Protein AF-A0A0G4ELS7-F1 (afdb_monomer_lite)

Foldseek 3Di:
DDPPPPPPPPPPPDPDPPVCPLVVLLVLLVVLQVQLVVLQVQLVVLQVVLVVDDLVQFKDKPFQFKAFADKDKDKDKDQDPQPPVDDPPPPPDDPDPPPQHWIKIKMWIKTWIAGDPRPDIAIADIDIDIDTGDDDPPVCSQVVDPDDHGGRAIKMWTPPQDDDDDCVLVAPDPPTGMYRDRSVVVSVVSNVVSVVSNVSSNVSSVSSVVSVVVSVVVVVVVVVVVVVVVVVVVVD

Organism: Vitrella brassicaformis (strain CCMP3155) (NCBI:txid1169540)

Radius of gyration: 28.05 Å; chains: 1; bounding box: 62×48×86 Å

Sequence (236 aa):
MRLSINFWGFYYTSNIPEQWQGVFDCIFAAFFAILGVVLFSVGVSLTTRAAALNPAADFEALGRVCTITHIESSAKLIRVPEDHTTMPAYMKTHSLPGDRGNVRCDVNYKYSFTAGDGTAEYTSWIETKSQSGLCPPAPALLHLETFERGDVVDCWRIRDGKGKVADSYRCGNKPHCYKIFNPVQEIKDQKSDGTVFMIVGAVFFAVGLASLLCVRYWGFLLQLVTGWIRTDRRDD

pLDDT: mean 85.6, std 15.09, range [40.28, 98.25]

Structure (mmCIF, N/CA/C/O backbone):
data_AF-A0A0G4ELS7-F1
#
_entry.id   AF-A0A0G4ELS7-F1
#
loop_
_atom_site.group_PDB
_atom_site.id
_atom_site.type_symbol
_atom_site.label_atom_id
_atom_site.label_alt_id
_atom_site.label_comp_id
_atom_site.label_asym_id
_atom_site.label_entity_id
_atom_site.label_seq_id
_atom_site.pdbx_PDB_ins_code
_atom_site.Cartn_x
_atom_site.Cartn_y
_atom_site.Cartn_z
_atom_site.occupancy
_atom_site.B_iso_or_equiv
_atom_site.auth_seq_id
_atom_site.auth_comp_id
_atom_site.auth_asym_id
_atom_site.auth_atom_id
_atom_site.pdbx_PDB_model_num
ATOM 1 N N . MET A 1 1 ? -8.110 -1.570 -38.973 1.00 40.28 1 MET A N 1
ATOM 2 C CA . MET A 1 1 ? -7.140 -0.541 -38.534 1.00 40.28 1 MET A CA 1
ATOM 3 C C . MET A 1 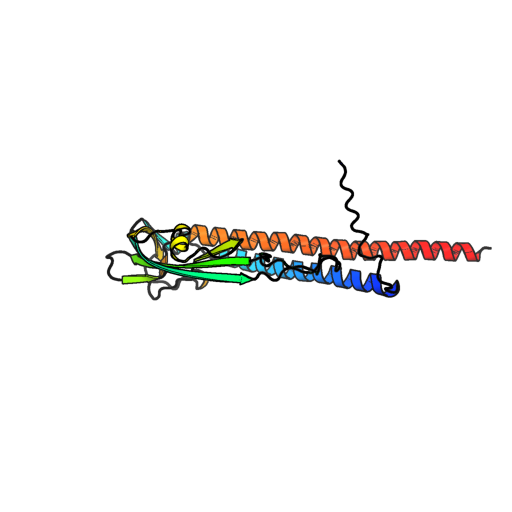1 ? -5.903 -1.245 -37.991 1.00 40.28 1 MET A C 1
ATOM 5 O O . MET A 1 1 ? -6.022 -1.942 -36.996 1.00 40.28 1 MET A O 1
ATOM 9 N N . ARG A 1 2 ? -4.752 -1.147 -38.672 1.00 41.66 2 ARG A N 1
ATOM 10 C CA . ARG A 1 2 ? -3.453 -1.635 -38.172 1.00 41.66 2 ARG A CA 1
ATOM 11 C C . ARG A 1 2 ? -2.693 -0.431 -37.618 1.00 41.66 2 ARG A C 1
ATOM 13 O O . ARG A 1 2 ? -2.284 0.425 -38.391 1.00 41.66 2 ARG A O 1
ATOM 20 N N . LEU A 1 3 ? -2.541 -0.353 -36.300 1.00 42.72 3 LEU A N 1
ATOM 21 C CA . LEU A 1 3 ? -1.622 0.586 -35.660 1.00 42.72 3 LEU A CA 1
ATOM 22 C C . LEU A 1 3 ? -0.202 0.027 -35.817 1.00 42.72 3 LEU A C 1
ATOM 24 O O . LEU A 1 3 ? 0.199 -0.858 -35.068 1.00 42.72 3 LEU A O 1
ATOM 28 N N . SER A 1 4 ? 0.548 0.496 -36.818 1.00 45.22 4 SER A N 1
ATOM 29 C CA . SER A 1 4 ? 1.997 0.280 -36.864 1.00 45.22 4 SER A CA 1
ATOM 30 C C . SER A 1 4 ? 2.656 1.294 -35.931 1.00 45.22 4 SER A C 1
ATOM 32 O O . SER A 1 4 ? 2.883 2.446 -36.304 1.00 45.22 4 SER A O 1
ATOM 34 N N . ILE A 1 5 ? 2.921 0.889 -34.693 1.00 49.69 5 ILE A N 1
ATOM 35 C CA . ILE A 1 5 ? 3.716 1.691 -33.764 1.00 49.69 5 ILE A CA 1
ATOM 36 C C . ILE A 1 5 ? 5.179 1.553 -34.201 1.00 49.69 5 ILE A C 1
ATOM 38 O O . ILE A 1 5 ? 5.840 0.561 -33.903 1.00 49.69 5 ILE A O 1
ATOM 42 N N . ASN A 1 6 ? 5.677 2.531 -34.958 1.00 45.25 6 ASN A N 1
ATOM 43 C CA . ASN A 1 6 ? 7.088 2.620 -35.332 1.00 45.25 6 ASN A CA 1
ATOM 44 C C . ASN A 1 6 ? 7.905 3.094 -34.121 1.00 45.25 6 ASN A C 1
ATOM 46 O O . ASN A 1 6 ? 8.217 4.274 -33.990 1.00 45.25 6 ASN A O 1
ATOM 50 N N . PHE A 1 7 ? 8.263 2.161 -33.235 1.00 49.34 7 PHE A N 1
ATOM 51 C CA . PHE A 1 7 ? 9.103 2.420 -32.053 1.00 49.34 7 PHE A CA 1
ATOM 52 C C . PHE A 1 7 ? 10.556 2.817 -32.399 1.00 49.34 7 PHE A C 1
ATOM 54 O O . PHE A 1 7 ? 11.310 3.242 -31.532 1.00 49.34 7 PHE A O 1
ATOM 61 N N . TRP A 1 8 ? 10.948 2.721 -33.673 1.00 49.53 8 TRP A N 1
ATOM 62 C CA . TRP A 1 8 ? 12.310 2.985 -34.149 1.00 49.53 8 TRP A CA 1
ATOM 63 C C . TRP A 1 8 ? 12.640 4.474 -34.375 1.00 49.53 8 TRP A C 1
ATOM 65 O O . TRP A 1 8 ? 13.796 4.812 -34.614 1.00 49.53 8 TRP A O 1
ATOM 75 N N . GLY A 1 9 ? 11.661 5.383 -34.285 1.00 49.12 9 GLY A N 1
ATOM 76 C CA . GLY A 1 9 ? 11.853 6.799 -34.636 1.00 49.12 9 GLY A CA 1
ATOM 77 C C . GLY A 1 9 ? 12.669 7.640 -33.645 1.00 49.12 9 GLY A C 1
ATOM 78 O O . GLY A 1 9 ? 13.138 8.709 -34.020 1.00 49.12 9 GLY A O 1
ATOM 79 N N . PHE A 1 10 ? 12.866 7.184 -32.403 1.00 50.00 10 PHE A N 1
ATOM 80 C CA . PHE A 1 10 ? 13.525 7.991 -31.361 1.00 50.00 10 PHE A CA 1
ATOM 81 C C . PHE A 1 10 ? 15.045 7.794 -31.247 1.00 50.00 10 PHE A C 1
ATOM 83 O O . PHE A 1 10 ? 15.705 8.604 -30.605 1.00 50.00 10 PHE A O 1
ATOM 90 N N . TYR A 1 11 ? 15.622 6.779 -31.898 1.00 52.72 11 TYR A N 1
ATOM 91 C CA . TYR A 1 11 ? 17.072 6.528 -31.856 1.00 52.72 11 TYR A CA 1
ATOM 92 C C . TYR A 1 11 ? 17.867 7.204 -32.985 1.00 52.72 11 TYR A C 1
ATOM 94 O O . TYR A 1 11 ? 19.092 7.145 -32.983 1.00 52.72 11 TYR A O 1
ATOM 102 N N . TYR A 1 12 ? 17.202 7.854 -33.946 1.00 49.66 12 TYR A N 1
ATOM 103 C CA . TYR A 1 12 ? 17.840 8.243 -35.211 1.00 49.66 12 TYR A CA 1
ATOM 104 C C . TYR A 1 12 ? 18.310 9.703 -35.322 1.00 49.66 12 TYR A C 1
ATOM 106 O O . TYR A 1 12 ? 18.866 10.066 -36.355 1.00 49.66 12 TYR A O 1
ATOM 114 N N . THR A 1 13 ? 18.124 10.558 -34.307 1.00 49.31 13 THR A N 1
ATOM 115 C CA . THR A 1 13 ? 18.439 12.001 -34.435 1.00 49.31 13 THR A CA 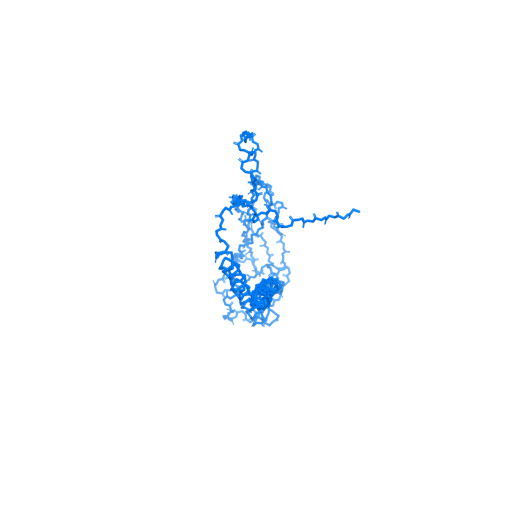1
ATOM 116 C C . THR A 1 13 ? 19.626 12.496 -33.609 1.00 49.31 13 THR A C 1
ATOM 118 O O . THR A 1 13 ? 19.887 13.698 -33.596 1.00 49.31 13 THR A O 1
ATOM 121 N N . SER A 1 14 ? 20.380 11.622 -32.941 1.00 57.56 14 SER A N 1
ATOM 122 C CA . SER A 1 14 ? 21.630 11.997 -32.268 1.00 57.56 14 SER A CA 1
ATOM 123 C C . SER A 1 14 ? 22.824 11.343 -32.968 1.00 57.56 14 SER A C 1
ATOM 125 O O . SER A 1 14 ? 22.840 10.138 -33.191 1.00 57.56 14 SER A O 1
ATOM 127 N N . ASN A 1 15 ? 23.834 12.148 -33.324 1.00 76.06 15 ASN A N 1
ATOM 128 C CA . ASN A 1 15 ? 25.125 11.730 -33.897 1.00 76.06 15 ASN A CA 1
ATOM 129 C C . ASN A 1 15 ? 25.954 10.895 -32.893 1.00 76.06 15 ASN A C 1
ATOM 131 O O . ASN A 1 15 ? 27.061 11.281 -32.515 1.00 76.06 15 ASN A O 1
ATOM 135 N N . ILE A 1 16 ? 25.418 9.783 -32.391 1.00 74.88 16 ILE A N 1
ATOM 136 C CA . ILE A 1 16 ? 26.145 8.862 -31.519 1.00 74.88 16 ILE A CA 1
ATOM 137 C C . ILE A 1 16 ? 26.988 7.950 -32.422 1.00 74.88 16 ILE A C 1
ATOM 139 O O . ILE A 1 16 ? 26.427 7.298 -33.303 1.00 74.88 16 ILE A O 1
ATOM 143 N N . PRO A 1 17 ? 28.317 7.877 -32.230 1.00 81.75 17 PRO A N 1
ATOM 144 C CA . PRO A 1 17 ? 29.164 6.981 -33.011 1.00 81.75 17 PRO A CA 1
ATOM 145 C C . PRO A 1 17 ? 28.706 5.521 -32.853 1.00 81.75 17 PRO A C 1
ATOM 147 O O . PRO A 1 17 ? 28.438 5.101 -31.726 1.00 81.75 17 PRO A O 1
ATOM 150 N N . GLU A 1 18 ? 28.671 4.738 -33.939 1.00 77.00 18 GLU A N 1
ATOM 151 C CA . GLU A 1 18 ? 28.197 3.333 -33.951 1.00 77.00 18 GLU A CA 1
ATOM 152 C C . GLU A 1 18 ? 28.820 2.467 -32.839 1.00 77.00 18 GLU A C 1
ATOM 154 O O . GLU A 1 18 ? 28.151 1.619 -32.253 1.00 77.00 18 GLU A O 1
ATOM 159 N N . GLN A 1 19 ? 30.077 2.736 -32.467 1.00 80.44 19 GLN A N 1
ATOM 160 C CA . GLN A 1 19 ? 30.781 2.033 -31.386 1.00 80.44 19 GLN A CA 1
ATOM 161 C C . GLN A 1 19 ? 30.121 2.166 -29.997 1.00 80.44 19 GLN A C 1
ATOM 163 O O . GLN A 1 19 ? 30.356 1.322 -29.135 1.00 80.44 19 GLN A O 1
ATOM 168 N N . TRP A 1 20 ? 29.302 3.195 -29.754 1.00 84.31 20 TRP A N 1
ATOM 169 C CA . TRP A 1 20 ? 28.657 3.421 -28.454 1.00 84.31 20 TRP A CA 1
ATOM 170 C C . TRP A 1 20 ? 27.263 2.795 -28.340 1.00 84.31 20 TRP A C 1
ATOM 172 O O . TRP A 1 20 ? 26.805 2.564 -27.222 1.00 84.31 20 TRP A O 1
ATOM 182 N N . GLN A 1 21 ? 26.598 2.473 -29.456 1.00 81.69 21 GLN A N 1
ATOM 183 C CA . GLN A 1 21 ? 25.223 1.949 -29.437 1.00 81.69 21 GLN A CA 1
ATOM 184 C C . GLN A 1 21 ? 25.126 0.618 -28.676 1.00 81.69 21 GLN A C 1
ATOM 186 O O . GLN A 1 21 ? 24.342 0.501 -27.738 1.00 81.69 21 GLN A O 1
ATOM 191 N N . GLY A 1 22 ? 26.012 -0.341 -28.970 1.00 83.62 22 GLY A N 1
ATOM 192 C CA . GLY A 1 22 ? 26.017 -1.632 -28.272 1.00 83.62 22 GLY A CA 1
ATOM 193 C C . GLY A 1 22 ? 26.322 -1.525 -26.772 1.00 83.62 22 GLY A C 1
ATOM 194 O O . GLY A 1 22 ? 25.841 -2.340 -25.986 1.00 83.62 22 GLY A O 1
ATOM 195 N N . VAL A 1 23 ? 27.077 -0.503 -26.351 1.00 88.00 23 VAL A N 1
ATOM 196 C CA . VAL A 1 23 ? 27.357 -0.250 -24.929 1.00 88.00 23 VAL A CA 1
ATOM 197 C C . VAL A 1 23 ? 26.096 0.250 -24.225 1.00 88.00 23 VAL A C 1
ATOM 199 O O . VAL A 1 23 ? 25.760 -0.258 -23.155 1.00 88.00 23 VAL A O 1
ATOM 202 N N . PHE A 1 24 ? 25.365 1.191 -24.832 1.00 88.25 24 PHE A N 1
ATOM 203 C CA . PHE A 1 24 ? 24.106 1.688 -24.276 1.00 88.25 24 PHE A CA 1
ATOM 204 C C . PHE A 1 24 ? 23.042 0.592 -24.172 1.00 88.25 24 PHE A C 1
ATOM 206 O O . PHE A 1 24 ? 22.408 0.483 -23.123 1.00 88.25 24 PHE A O 1
ATOM 213 N N . ASP A 1 25 ? 22.904 -0.263 -25.188 1.00 87.25 25 ASP A N 1
ATOM 214 C CA . ASP A 1 25 ? 21.943 -1.373 -25.158 1.00 87.25 25 ASP A CA 1
ATOM 215 C C . ASP A 1 25 ? 22.272 -2.386 -24.054 1.00 87.25 25 ASP A C 1
ATOM 217 O O . ASP A 1 25 ? 21.380 -2.828 -23.326 1.00 87.25 25 ASP A O 1
ATOM 221 N N . CYS A 1 26 ? 23.556 -2.711 -23.864 1.00 90.88 26 CYS A N 1
ATOM 222 C CA . CYS A 1 26 ? 23.994 -3.575 -22.765 1.00 90.88 26 CYS A CA 1
ATOM 223 C C . CYS A 1 26 ? 23.688 -2.958 -21.395 1.00 90.88 26 CYS A C 1
ATOM 225 O O . CYS A 1 26 ? 23.192 -3.655 -20.509 1.00 90.88 26 CYS A O 1
ATOM 227 N N . ILE A 1 27 ? 23.965 -1.660 -21.216 1.00 93.50 27 ILE A N 1
ATOM 228 C CA . ILE A 1 27 ? 23.696 -0.945 -19.959 1.00 93.50 27 ILE A CA 1
ATOM 229 C C . ILE A 1 27 ? 22.193 -0.913 -19.677 1.00 93.50 27 ILE A C 1
ATOM 231 O O . ILE A 1 27 ? 21.771 -1.213 -18.560 1.00 93.50 27 ILE A O 1
ATOM 235 N N . PHE A 1 28 ? 21.382 -0.589 -20.683 1.00 90.88 28 PHE A N 1
ATOM 236 C CA . PHE A 1 28 ? 19.930 -0.554 -20.563 1.00 90.88 28 PHE A CA 1
ATOM 237 C C . PHE A 1 28 ? 19.373 -1.937 -20.211 1.00 90.88 28 PHE A C 1
ATOM 239 O O . PHE A 1 28 ? 18.631 -2.081 -19.241 1.00 90.88 28 PHE A O 1
ATOM 246 N N . ALA A 1 29 ? 19.786 -2.985 -20.923 1.00 93.75 29 ALA A N 1
ATOM 247 C CA . ALA A 1 29 ? 19.329 -4.342 -20.650 1.00 93.75 29 ALA A CA 1
ATOM 248 C C . ALA A 1 29 ? 19.759 -4.838 -19.254 1.00 93.75 29 ALA A C 1
ATOM 250 O O . ALA A 1 29 ? 18.956 -5.444 -18.538 1.00 93.75 29 ALA A O 1
ATOM 251 N N . ALA A 1 30 ? 20.984 -4.514 -18.823 1.00 95.25 30 ALA A N 1
ATOM 252 C CA . ALA A 1 30 ? 21.458 -4.792 -17.469 1.00 95.25 30 ALA A CA 1
ATOM 253 C C . ALA A 1 30 ? 20.637 -4.043 -16.406 1.00 95.25 30 ALA A C 1
ATOM 255 O O . ALA A 1 30 ? 20.273 -4.636 -15.391 1.00 95.25 30 ALA A O 1
ATOM 256 N N . PHE A 1 31 ? 20.289 -2.776 -16.646 1.00 96.12 31 PHE A N 1
ATOM 257 C CA . PHE A 1 31 ? 19.435 -1.997 -15.749 1.00 96.12 31 PHE A CA 1
ATOM 258 C C . PHE A 1 31 ? 18.056 -2.647 -15.565 1.00 96.12 31 PHE A C 1
ATOM 260 O O . PHE A 1 31 ? 17.627 -2.838 -14.427 1.00 96.12 31 PHE A O 1
ATOM 267 N N . PHE A 1 32 ? 17.392 -3.057 -16.652 1.00 96.12 32 PHE A N 1
ATOM 268 C CA . PHE A 1 32 ? 16.095 -3.745 -16.575 1.00 96.12 32 PHE A CA 1
ATOM 269 C C . PHE A 1 32 ? 16.189 -5.086 -15.844 1.00 96.12 32 PHE A C 1
ATOM 271 O O . PHE A 1 32 ? 15.322 -5.397 -15.025 1.00 96.12 32 PHE A O 1
ATOM 278 N N . ALA A 1 33 ? 17.258 -5.853 -16.078 1.00 97.00 33 ALA A N 1
ATOM 279 C CA . ALA A 1 33 ? 17.491 -7.103 -15.366 1.00 97.00 33 ALA A CA 1
ATOM 280 C C . ALA A 1 33 ? 17.682 -6.872 -13.855 1.00 97.00 33 ALA A C 1
ATOM 282 O O . ALA A 1 33 ? 17.038 -7.544 -13.049 1.00 97.00 33 ALA A O 1
ATOM 283 N N . ILE A 1 34 ? 18.507 -5.894 -13.463 1.00 97.44 34 ILE A N 1
ATOM 284 C CA . ILE A 1 34 ? 18.754 -5.553 -12.052 1.00 97.44 34 ILE A CA 1
ATOM 285 C C . ILE A 1 34 ? 17.470 -5.053 -11.384 1.00 97.44 34 ILE A C 1
ATOM 287 O O . ILE A 1 34 ? 17.105 -5.546 -10.316 1.00 97.44 34 ILE A O 1
ATOM 291 N N . LEU A 1 35 ? 16.759 -4.114 -12.014 1.00 97.25 35 LEU A N 1
ATOM 292 C CA . LEU A 1 35 ? 15.495 -3.593 -11.497 1.00 97.25 35 LEU A CA 1
ATOM 293 C C . LEU A 1 35 ? 14.460 -4.716 -11.335 1.00 97.25 35 LEU A C 1
ATOM 295 O O . LEU A 1 35 ? 13.793 -4.790 -10.303 1.00 97.25 35 LEU A O 1
ATOM 299 N N . GLY A 1 36 ? 14.381 -5.627 -12.309 1.00 97.62 36 GLY A N 1
ATOM 300 C CA . GLY A 1 36 ? 13.532 -6.813 -12.245 1.00 97.62 36 GLY A CA 1
ATOM 301 C C . GLY A 1 36 ? 13.840 -7.699 -11.038 1.00 97.62 36 GLY A C 1
ATOM 302 O O . GLY A 1 36 ? 12.926 -8.050 -10.290 1.00 97.62 36 GLY A O 1
ATOM 303 N N . VAL A 1 37 ? 15.120 -7.991 -10.783 1.00 98.25 37 VAL A N 1
ATOM 304 C CA . VAL A 1 37 ? 15.555 -8.767 -9.604 1.00 98.25 37 VAL A CA 1
ATOM 305 C C . VAL A 1 37 ? 15.193 -8.054 -8.300 1.00 98.25 37 VAL A C 1
ATOM 307 O O . VAL A 1 37 ? 14.673 -8.693 -7.382 1.00 98.25 37 VAL A O 1
ATOM 310 N N . VAL A 1 38 ? 15.416 -6.738 -8.209 1.00 98.25 38 VAL A N 1
ATOM 311 C CA . VAL A 1 38 ? 15.089 -5.956 -7.006 1.00 98.25 38 VAL A CA 1
ATOM 312 C C . VAL A 1 38 ? 13.587 -6.007 -6.729 1.00 98.25 38 VAL A C 1
ATOM 314 O O . VAL A 1 38 ? 13.190 -6.406 -5.633 1.00 98.25 38 VAL A O 1
ATOM 317 N N . LEU A 1 39 ? 12.746 -5.687 -7.716 1.00 97.81 39 LEU A N 1
ATOM 318 C CA . LEU A 1 39 ? 11.286 -5.721 -7.569 1.00 97.81 39 LEU A CA 1
ATOM 319 C C . LEU A 1 39 ? 10.780 -7.123 -7.214 1.00 97.81 39 LEU A C 1
ATOM 321 O O . LEU A 1 39 ? 9.962 -7.270 -6.304 1.00 97.81 39 LEU A O 1
ATOM 325 N N . PHE A 1 40 ? 11.318 -8.156 -7.867 1.00 97.88 40 PHE A N 1
ATOM 326 C CA . PHE A 1 40 ? 10.969 -9.540 -7.567 1.00 97.88 40 PHE A CA 1
ATOM 327 C C . PHE A 1 40 ? 11.324 -9.908 -6.121 1.00 97.88 40 PHE A C 1
ATOM 329 O O . PHE A 1 40 ? 10.499 -10.474 -5.405 1.00 97.88 40 PHE A O 1
ATOM 336 N N . SER A 1 41 ? 12.518 -9.530 -5.652 1.00 98.06 41 SER A N 1
ATOM 337 C CA . SER A 1 41 ? 12.964 -9.801 -4.279 1.00 98.06 41 SER A CA 1
ATOM 338 C C . SER A 1 41 ? 12.111 -9.088 -3.223 1.00 98.06 41 SER A C 1
ATOM 340 O O . SER A 1 41 ? 11.774 -9.683 -2.197 1.00 98.06 41 SER A O 1
ATOM 342 N N . VAL A 1 42 ? 11.688 -7.847 -3.493 1.00 97.12 42 VAL A N 1
ATOM 343 C CA . VAL A 1 42 ? 10.753 -7.103 -2.638 1.00 97.12 42 VAL A CA 1
ATOM 344 C C . VAL A 1 42 ? 9.400 -7.811 -2.596 1.00 97.12 42 VAL A C 1
ATOM 346 O O . VAL A 1 42 ? 8.866 -8.028 -1.509 1.00 97.12 42 VAL A O 1
ATOM 349 N N . GLY A 1 43 ? 8.878 -8.241 -3.746 1.00 97.00 43 GLY A N 1
ATOM 350 C CA . GLY A 1 43 ? 7.627 -8.994 -3.818 1.00 97.00 43 GLY A CA 1
ATOM 351 C C . GLY A 1 43 ? 7.678 -10.323 -3.049 1.00 97.00 43 GLY A C 1
ATOM 352 O O . GLY A 1 43 ? 6.762 -10.633 -2.282 1.00 97.00 43 GLY A O 1
ATOM 353 N N . VAL A 1 44 ? 8.783 -11.070 -3.149 1.00 97.62 44 VAL A N 1
ATOM 354 C CA . VAL A 1 44 ? 9.019 -12.286 -2.345 1.00 97.62 44 VAL A CA 1
ATOM 355 C C . VAL A 1 44 ? 9.082 -11.961 -0.849 1.00 97.62 44 VAL A C 1
ATOM 357 O O . VAL A 1 44 ? 8.474 -12.656 -0.037 1.00 97.62 44 VAL A O 1
ATOM 360 N N . SER A 1 45 ? 9.772 -10.891 -0.453 1.00 96.19 45 SER A N 1
ATOM 361 C CA . SER A 1 45 ? 9.841 -10.455 0.950 1.00 96.19 45 SER A CA 1
ATOM 362 C C . SER A 1 45 ? 8.461 -10.084 1.514 1.00 96.19 45 SER A C 1
ATOM 364 O O . SER A 1 45 ? 8.117 -10.481 2.625 1.00 96.19 45 SER A O 1
ATOM 366 N N . LEU A 1 46 ? 7.627 -9.379 0.744 1.00 93.94 46 LEU A N 1
ATOM 367 C CA . LEU A 1 46 ? 6.263 -9.030 1.156 1.00 93.94 46 LEU A CA 1
ATOM 368 C C . LEU A 1 46 ? 5.362 -10.264 1.275 1.00 93.94 46 LEU A C 1
ATOM 370 O O . LEU A 1 46 ? 4.679 -10.430 2.284 1.00 93.94 46 LEU A O 1
ATOM 374 N N . THR A 1 47 ? 5.395 -11.161 0.288 1.00 95.75 47 THR A N 1
ATOM 375 C CA . THR A 1 47 ? 4.572 -12.382 0.300 1.00 95.75 47 THR A CA 1
ATOM 376 C C . THR A 1 47 ? 4.988 -13.359 1.396 1.00 95.75 47 THR A C 1
ATOM 378 O O . THR A 1 47 ? 4.117 -13.925 2.054 1.00 95.75 47 THR A O 1
ATOM 381 N N . THR A 1 48 ? 6.289 -13.532 1.648 1.00 96.00 48 THR A N 1
ATOM 382 C CA . THR A 1 48 ? 6.790 -14.376 2.749 1.00 96.00 48 THR A CA 1
ATOM 383 C C . THR A 1 48 ? 6.429 -13.807 4.115 1.00 96.00 48 THR A C 1
ATOM 385 O O . THR A 1 48 ? 5.967 -14.557 4.975 1.00 96.00 48 THR A O 1
ATOM 388 N N . ARG A 1 49 ? 6.554 -12.486 4.310 1.00 94.06 49 ARG A N 1
ATOM 389 C CA . ARG A 1 49 ? 6.096 -11.820 5.539 1.00 94.06 49 ARG A CA 1
ATOM 390 C C . ARG A 1 49 ? 4.599 -12.004 5.745 1.00 94.06 49 ARG A C 1
ATOM 392 O O . ARG A 1 49 ? 4.203 -12.366 6.841 1.00 94.06 49 ARG A O 1
ATOM 399 N N . ALA A 1 50 ? 3.790 -11.816 4.704 1.00 94.12 50 ALA A N 1
ATOM 400 C CA . ALA A 1 50 ? 2.345 -12.020 4.778 1.00 94.12 50 ALA A CA 1
ATOM 401 C C . ALA A 1 50 ? 1.980 -13.488 5.072 1.00 94.12 50 ALA A C 1
ATOM 403 O O . ALA A 1 50 ? 1.070 -13.749 5.852 1.00 94.12 50 ALA A O 1
ATOM 404 N N . ALA A 1 51 ? 2.704 -14.451 4.491 1.00 94.50 51 ALA A N 1
ATOM 405 C CA . ALA A 1 51 ? 2.477 -15.882 4.704 1.00 94.50 51 ALA A CA 1
ATOM 406 C C . ALA A 1 51 ? 2.880 -16.371 6.104 1.00 94.50 51 ALA A C 1
ATOM 408 O O . ALA A 1 51 ? 2.340 -17.368 6.577 1.00 94.50 51 ALA A O 1
ATOM 409 N N . ALA A 1 52 ? 3.817 -15.684 6.763 1.00 94.75 52 ALA A N 1
ATOM 410 C CA . ALA A 1 52 ? 4.214 -15.985 8.137 1.00 94.75 52 ALA A CA 1
ATOM 411 C C . ALA A 1 52 ? 3.168 -15.544 9.179 1.00 94.75 52 ALA A C 1
ATOM 413 O O . ALA A 1 52 ? 3.286 -15.904 10.348 1.00 94.75 52 ALA A O 1
ATOM 414 N N . LEU A 1 53 ? 2.164 -14.760 8.776 1.00 94.31 53 LEU A N 1
ATOM 415 C CA . LEU A 1 53 ? 1.122 -14.246 9.656 1.00 94.31 53 LEU A CA 1
ATOM 416 C C . LEU A 1 53 ? -0.121 -15.136 9.602 1.00 94.31 53 LEU A C 1
ATOM 418 O O . LEU A 1 53 ? -0.549 -15.555 8.525 1.00 94.31 53 LEU A O 1
ATOM 422 N N . ASN A 1 54 ? -0.725 -15.402 10.762 1.00 95.56 54 ASN A N 1
ATOM 423 C CA . ASN A 1 54 ? -1.951 -16.186 10.860 1.00 95.56 54 ASN A CA 1
ATOM 424 C C . ASN A 1 54 ? -3.054 -15.379 11.562 1.00 95.56 54 ASN A C 1
ATOM 426 O O . ASN A 1 54 ? -3.293 -15.563 12.756 1.00 95.56 54 ASN A O 1
ATOM 430 N N . PRO A 1 55 ? -3.788 -14.518 10.834 1.00 94.81 55 PRO A N 1
ATOM 431 C CA . PRO A 1 55 ? -4.766 -13.619 11.441 1.00 94.81 55 PRO A CA 1
ATOM 432 C C . PRO A 1 55 ? -5.900 -14.386 12.122 1.00 94.81 55 PRO A C 1
ATOM 434 O O . PRO A 1 55 ? -6.460 -13.913 13.104 1.00 94.81 55 PRO A O 1
ATOM 437 N N . ALA A 1 56 ? -6.222 -15.583 11.625 1.00 94.81 56 ALA A N 1
ATOM 438 C CA . ALA A 1 56 ? -7.264 -16.433 12.182 1.00 94.81 56 ALA A CA 1
ATOM 439 C C . ALA A 1 56 ? -6.850 -17.118 13.494 1.00 94.81 56 ALA A C 1
ATOM 441 O O . ALA A 1 56 ? -7.728 -17.526 14.252 1.00 94.81 56 ALA A O 1
ATOM 442 N N . ALA A 1 57 ? -5.551 -17.276 13.762 1.00 94.38 57 ALA A N 1
ATOM 443 C CA . ALA A 1 57 ? -5.044 -17.775 15.041 1.00 94.38 57 ALA A CA 1
ATOM 444 C C . ALA A 1 57 ? -4.713 -16.629 16.006 1.00 94.38 57 ALA A C 1
ATOM 446 O O . ALA A 1 57 ? -5.014 -16.729 17.193 1.00 94.38 57 ALA A O 1
ATOM 447 N N . ASP A 1 58 ? -4.141 -15.544 15.482 1.00 94.38 58 ASP A N 1
ATOM 448 C CA . ASP A 1 58 ? -3.619 -14.427 16.271 1.00 94.38 58 ASP A CA 1
ATOM 449 C C . ASP A 1 58 ? -4.726 -13.484 16.753 1.00 94.38 58 ASP A C 1
ATOM 451 O O . ASP A 1 58 ? -4.587 -12.848 17.799 1.00 94.38 58 ASP A O 1
ATOM 455 N N . PHE A 1 59 ? -5.831 -13.393 16.008 1.00 95.81 59 PHE A N 1
ATOM 456 C CA . PHE A 1 59 ? -6.955 -12.525 16.334 1.00 95.81 59 PHE A CA 1
ATOM 457 C C . PHE A 1 59 ? -8.241 -13.319 16.553 1.00 95.81 59 PHE A C 1
ATOM 459 O O . PHE A 1 59 ? -8.476 -14.398 15.998 1.00 95.81 59 PHE A O 1
ATOM 466 N N . GLU A 1 60 ? -9.108 -12.749 17.377 1.00 96.19 60 GLU A N 1
ATOM 467 C CA . GLU A 1 60 ? -10.498 -13.159 17.506 1.00 96.19 60 GLU A CA 1
ATOM 468 C C . GLU A 1 60 ? -11.417 -11.985 17.181 1.00 96.19 60 GLU A C 1
ATOM 470 O O . GLU A 1 60 ? -11.139 -10.833 17.531 1.00 96.19 60 GLU A O 1
ATOM 475 N N . ALA A 1 61 ? -12.498 -12.284 16.463 1.00 96.69 61 ALA A N 1
ATOM 476 C CA . ALA A 1 61 ? -13.532 -11.311 16.163 1.00 96.69 61 ALA A CA 1
ATOM 477 C C . ALA A 1 61 ? -14.431 -11.143 17.391 1.00 96.69 61 ALA A C 1
ATOM 479 O O . ALA A 1 61 ? -14.953 -12.118 17.926 1.00 96.69 61 ALA A O 1
ATOM 480 N N . LEU A 1 62 ? -14.628 -9.899 17.810 1.00 96.12 62 LEU A N 1
ATOM 481 C CA . LEU A 1 62 ? -15.562 -9.522 18.870 1.00 96.12 62 LEU A CA 1
ATOM 482 C C . LEU A 1 62 ? -16.955 -9.188 18.323 1.00 96.12 62 LEU A C 1
ATOM 484 O O . LEU A 1 62 ? -17.891 -9.005 19.096 1.00 96.12 62 LEU A O 1
ATOM 488 N N . GLY A 1 63 ? -17.087 -9.103 16.996 1.00 96.38 63 GLY A N 1
ATOM 489 C CA . GLY A 1 63 ? -18.281 -8.608 16.320 1.00 96.38 63 GLY A CA 1
ATOM 490 C C . GLY A 1 63 ? -18.407 -7.090 16.429 1.00 96.38 63 GLY A C 1
ATOM 491 O O . GLY A 1 63 ? -17.418 -6.385 16.651 1.00 96.38 63 GLY A O 1
ATOM 492 N N . ARG A 1 64 ? -19.637 -6.595 16.281 1.00 96.31 64 ARG A N 1
ATOM 493 C CA . ARG A 1 64 ? -19.986 -5.169 16.295 1.00 96.31 64 ARG A CA 1
ATOM 494 C C . ARG A 1 64 ? -20.013 -4.591 17.708 1.00 96.31 64 ARG A C 1
ATOM 496 O O . ARG A 1 64 ? -21.082 -4.364 18.267 1.00 96.31 64 ARG A O 1
ATOM 503 N N . VAL A 1 65 ? -18.833 -4.393 18.289 1.00 96.69 65 VAL A N 1
ATOM 504 C CA . VAL A 1 65 ? -18.665 -3.867 19.659 1.00 96.69 65 VAL A CA 1
ATOM 505 C C . VAL A 1 65 ? -17.785 -2.622 19.737 1.00 96.69 65 VAL A C 1
ATOM 507 O O . VAL A 1 65 ? -17.610 -2.084 20.828 1.00 96.69 65 VAL A O 1
ATOM 510 N N . CYS A 1 66 ? -17.189 -2.192 18.621 1.00 97.12 66 CYS A N 1
ATOM 511 C CA . CYS A 1 66 ? -16.330 -1.015 18.605 1.00 97.12 66 CYS A CA 1
ATOM 512 C C . CYS A 1 66 ? -17.087 0.186 18.054 1.00 97.12 66 CYS A C 1
ATOM 514 O O . CYS A 1 66 ? -17.605 0.124 16.944 1.00 97.12 66 CYS A O 1
ATOM 516 N N . THR A 1 67 ? -17.149 1.264 18.833 1.00 97.75 67 THR A N 1
ATOM 517 C CA . THR A 1 67 ? -17.888 2.479 18.468 1.00 97.75 67 THR A CA 1
ATOM 518 C C . THR A 1 67 ? -16.914 3.580 18.092 1.00 97.75 67 THR A C 1
ATOM 520 O O . THR A 1 67 ? -16.050 3.934 18.901 1.00 97.75 67 THR A O 1
ATOM 523 N N . ILE A 1 68 ? -17.057 4.140 16.892 1.00 97.88 68 ILE A N 1
ATOM 524 C CA . ILE A 1 68 ? -16.211 5.240 16.416 1.00 97.88 68 ILE A CA 1
ATOM 525 C C . ILE A 1 68 ? -16.542 6.518 17.195 1.00 97.88 68 ILE A C 1
ATOM 527 O O . ILE A 1 68 ? -17.644 7.057 17.093 1.00 97.88 68 ILE A O 1
ATOM 531 N N . THR A 1 69 ? -15.587 7.025 17.973 1.00 97.31 69 THR A N 1
ATOM 532 C CA . THR A 1 69 ? -15.759 8.226 18.810 1.00 97.31 69 THR A CA 1
ATOM 533 C C . THR A 1 69 ? -15.311 9.485 18.089 1.00 97.31 69 THR A C 1
ATOM 535 O O . THR A 1 69 ? -15.976 10.524 18.146 1.00 97.31 69 THR A O 1
ATOM 538 N N . HIS A 1 70 ? -14.186 9.399 17.387 1.00 96.81 70 HIS A N 1
ATOM 539 C CA . HIS A 1 70 ? -13.563 10.534 16.731 1.00 96.81 70 HIS A CA 1
ATOM 540 C C . HIS A 1 70 ? -12.899 10.100 15.427 1.00 96.81 70 HIS A C 1
ATOM 542 O O . HIS A 1 70 ? -12.415 8.980 15.298 1.00 96.81 70 HIS A O 1
ATOM 548 N N . ILE A 1 71 ? -12.867 11.007 14.455 1.00 95.62 71 ILE A N 1
ATOM 549 C CA . ILE A 1 71 ? -12.225 10.788 13.164 1.00 95.62 71 ILE A CA 1
ATOM 550 C C . ILE A 1 71 ? -11.324 11.988 12.919 1.00 95.62 71 ILE A C 1
ATOM 552 O O . ILE A 1 71 ? -11.780 13.129 12.874 1.00 95.62 71 ILE A O 1
ATOM 556 N N . GLU A 1 72 ? -10.027 11.729 12.835 1.00 95.06 72 GLU A N 1
ATOM 557 C CA . GLU A 1 72 ? -9.027 12.718 12.467 1.00 95.06 72 GLU A CA 1
ATOM 558 C C . GLU A 1 72 ? -8.682 12.507 10.991 1.00 95.06 72 GLU A C 1
ATOM 560 O O . GLU A 1 72 ? -8.102 11.488 10.611 1.00 95.06 72 GLU A O 1
ATOM 565 N N . SER A 1 73 ? -9.063 13.469 10.152 1.00 94.81 73 SER A N 1
ATOM 566 C CA . SER A 1 73 ? -8.749 13.467 8.725 1.00 94.81 73 SER A CA 1
ATOM 567 C C . SER A 1 73 ? -7.697 14.529 8.414 1.00 94.81 73 SER A C 1
ATOM 569 O O . SER A 1 73 ? -7.860 15.690 8.796 1.00 94.81 73 SER A O 1
ATOM 571 N N . SER A 1 74 ? -6.657 14.177 7.661 1.00 93.62 74 SER A N 1
ATOM 572 C CA . SER A 1 74 ? -5.718 15.152 7.095 1.00 93.62 74 SER A CA 1
ATOM 573 C C . SER A 1 74 ? -5.539 14.905 5.604 1.00 93.62 74 SER A C 1
ATOM 575 O O . SER A 1 74 ? -5.288 13.785 5.173 1.00 93.62 74 SER A O 1
ATOM 577 N N . ALA A 1 75 ? -5.677 15.955 4.798 1.00 94.19 75 ALA A N 1
ATOM 578 C CA . ALA A 1 75 ? -5.465 15.880 3.361 1.00 94.19 75 ALA A CA 1
ATOM 579 C C . ALA A 1 75 ? -4.117 16.500 3.000 1.00 94.19 75 ALA A C 1
ATOM 581 O O . ALA A 1 75 ? -3.778 17.600 3.444 1.00 94.19 75 ALA A O 1
ATOM 582 N N . LYS A 1 76 ? -3.351 15.803 2.165 1.00 94.62 76 LYS A N 1
ATOM 583 C CA . LYS A 1 76 ? -2.083 16.277 1.626 1.00 94.62 76 LYS A CA 1
ATOM 584 C C . LYS A 1 76 ? -2.159 16.276 0.109 1.00 94.62 76 LYS A C 1
ATOM 586 O O . LYS A 1 76 ? -2.260 15.228 -0.525 1.00 94.62 76 LYS A O 1
ATOM 591 N N . LEU A 1 77 ? -2.064 17.468 -0.476 1.00 91.81 77 LEU A N 1
ATOM 592 C CA . LEU A 1 77 ? -1.897 17.603 -1.915 1.00 91.81 77 LEU A CA 1
ATOM 593 C C . LEU A 1 77 ? -0.464 17.212 -2.282 1.00 91.81 77 LEU A C 1
ATOM 595 O O . LEU A 1 77 ? 0.501 17.849 -1.854 1.00 91.81 77 LEU A O 1
ATOM 599 N N . ILE A 1 78 ? -0.332 16.170 -3.085 1.00 92.69 78 ILE A N 1
ATOM 600 C CA . ILE A 1 78 ? 0.930 15.722 -3.650 1.00 92.69 78 ILE A CA 1
ATOM 601 C C . ILE A 1 78 ? 0.960 16.189 -5.099 1.00 92.69 78 ILE A C 1
ATOM 603 O O . ILE A 1 78 ? 0.143 15.780 -5.925 1.00 92.69 78 ILE A O 1
ATOM 607 N N . ARG A 1 79 ? 1.916 17.064 -5.416 1.00 88.25 79 ARG A N 1
ATOM 608 C CA . ARG A 1 79 ? 2.270 17.329 -6.810 1.00 88.25 79 ARG A CA 1
ATOM 609 C C . ARG A 1 79 ? 3.013 16.101 -7.305 1.00 88.25 79 ARG A C 1
ATOM 611 O O . ARG A 1 79 ? 4.117 15.835 -6.830 1.00 88.25 79 ARG A O 1
ATOM 618 N N . VAL A 1 80 ? 2.383 15.333 -8.187 1.00 84.38 80 VAL A N 1
ATOM 619 C CA . VAL A 1 80 ? 3.075 14.240 -8.862 1.00 84.38 80 VAL A CA 1
ATOM 620 C C . VAL A 1 80 ? 4.045 14.925 -9.819 1.00 84.38 80 VAL A C 1
ATOM 622 O O . VAL A 1 80 ? 3.590 15.755 -10.609 1.00 84.38 80 VAL A O 1
ATOM 625 N N . PRO A 1 81 ? 5.364 14.682 -9.712 1.00 78.81 81 PRO A N 1
ATOM 626 C CA . PRO A 1 81 ? 6.304 15.193 -10.694 1.00 78.81 81 PRO A CA 1
ATOM 627 C C . PRO A 1 81 ? 5.790 14.775 -12.063 1.00 78.81 81 PRO A C 1
ATOM 629 O O . PRO A 1 81 ? 5.590 13.586 -12.313 1.00 78.81 81 PRO A O 1
ATOM 632 N N . GLU A 1 82 ? 5.476 15.758 -12.897 1.00 70.62 82 GLU A N 1
ATOM 633 C CA . GLU A 1 82 ? 5.051 15.473 -14.251 1.00 70.62 82 GLU A CA 1
ATOM 634 C C . GLU A 1 82 ? 6.249 14.825 -14.932 1.00 70.62 82 GLU A C 1
ATOM 636 O O . GLU A 1 82 ? 7.341 15.398 -14.966 1.00 70.62 82 GLU A O 1
ATOM 641 N N . ASP A 1 83 ? 6.079 13.576 -15.354 1.00 64.44 83 ASP A N 1
ATOM 642 C CA . ASP A 1 83 ? 7.142 12.830 -16.002 1.00 64.44 83 ASP A CA 1
ATOM 643 C C . ASP A 1 83 ? 7.401 13.474 -17.370 1.00 64.44 83 ASP A C 1
ATOM 645 O O . ASP A 1 83 ? 6.767 13.164 -18.379 1.00 64.44 83 ASP A O 1
ATOM 649 N N . HIS A 1 84 ? 8.293 14.466 -17.391 1.00 61.22 84 HIS A N 1
ATOM 650 C CA . HIS A 1 84 ? 8.641 15.249 -18.575 1.00 61.22 84 HIS A CA 1
ATOM 651 C C . HIS A 1 84 ? 9.415 14.434 -19.627 1.00 61.22 84 HIS A C 1
ATOM 653 O O . HIS A 1 84 ? 9.901 15.005 -20.603 1.00 61.22 84 HIS A O 1
ATOM 659 N N . THR A 1 85 ? 9.537 13.113 -19.477 1.00 60.22 85 THR A N 1
ATOM 660 C CA . THR A 1 85 ? 10.359 12.279 -20.360 1.00 60.22 85 THR A CA 1
ATOM 661 C C . THR A 1 85 ? 9.751 11.998 -21.740 1.00 60.22 85 THR A C 1
ATOM 663 O O . THR A 1 85 ? 10.441 11.425 -22.578 1.00 60.22 85 THR A O 1
ATOM 666 N N . THR A 1 86 ? 8.532 12.465 -22.058 1.00 56.28 86 THR A N 1
ATOM 667 C CA . THR A 1 86 ? 7.903 12.183 -23.374 1.00 56.28 86 THR A CA 1
ATOM 668 C C . THR A 1 86 ? 7.194 13.337 -24.091 1.00 56.28 86 THR A C 1
ATOM 670 O O . THR A 1 86 ? 6.540 13.092 -25.105 1.00 56.28 86 THR A O 1
ATOM 673 N N . MET A 1 87 ? 7.325 14.597 -23.659 1.00 49.56 87 MET A N 1
ATOM 674 C CA . MET A 1 87 ? 6.715 15.716 -24.402 1.00 49.56 87 MET A CA 1
ATOM 675 C C . MET A 1 87 ? 7.741 16.482 -25.255 1.00 49.56 87 MET A C 1
ATOM 677 O O . MET A 1 87 ? 8.727 16.984 -24.714 1.00 49.56 87 MET A O 1
ATOM 681 N N . PRO A 1 88 ? 7.543 16.589 -26.588 1.00 55.03 88 PRO A N 1
ATOM 682 C CA . PRO A 1 88 ? 8.450 17.323 -27.463 1.00 55.03 88 PRO A CA 1
ATOM 683 C C . PRO A 1 88 ? 8.501 18.805 -27.071 1.00 55.03 88 PRO A C 1
ATOM 685 O O . PRO A 1 88 ? 7.477 19.438 -26.817 1.00 55.03 88 PRO A O 1
ATOM 688 N N . ALA A 1 89 ? 9.712 19.366 -27.065 1.00 55.12 89 ALA A N 1
ATOM 689 C CA . ALA A 1 89 ? 10.072 20.689 -26.543 1.00 55.12 89 ALA A CA 1
ATOM 690 C C . ALA A 1 89 ? 9.402 21.908 -27.222 1.00 55.12 89 ALA A C 1
ATOM 692 O O . ALA A 1 89 ? 9.776 23.044 -26.938 1.00 55.12 89 ALA A O 1
ATOM 693 N N . TYR A 1 90 ? 8.426 21.711 -28.110 1.00 53.09 90 TYR A N 1
ATOM 694 C CA . TYR A 1 90 ? 7.846 22.777 -28.931 1.00 53.09 90 TYR A CA 1
ATOM 695 C C . TYR A 1 90 ? 6.489 23.315 -28.436 1.00 53.09 90 TYR A C 1
ATOM 697 O O . TYR A 1 90 ? 5.902 24.181 -29.071 1.00 53.09 90 TYR A O 1
ATOM 705 N N . MET A 1 91 ? 5.990 22.876 -27.278 1.00 49.19 91 MET A N 1
ATOM 706 C CA . MET A 1 91 ? 4.754 23.422 -26.695 1.00 49.19 91 MET A CA 1
ATOM 707 C C . MET A 1 91 ? 4.991 23.908 -25.262 1.00 49.19 91 MET A C 1
ATOM 709 O O . MET A 1 91 ? 4.429 23.404 -24.299 1.00 49.19 91 MET A O 1
ATOM 713 N N . LYS A 1 92 ? 5.883 24.893 -25.111 1.00 49.03 92 LYS A N 1
ATOM 714 C CA . LYS A 1 92 ? 6.140 25.565 -23.828 1.00 49.03 92 LYS A CA 1
ATOM 715 C C . LYS A 1 92 ? 5.981 27.074 -23.958 1.00 49.03 92 LYS A C 1
ATOM 717 O O . LYS A 1 92 ? 6.877 27.842 -23.632 1.00 49.03 92 LYS A O 1
ATOM 722 N N . THR A 1 93 ? 4.822 27.499 -24.432 1.00 50.53 93 THR A N 1
ATOM 723 C CA . THR A 1 93 ? 4.392 28.893 -24.366 1.00 50.53 93 THR A CA 1
ATOM 724 C C . THR A 1 93 ? 2.889 28.895 -24.127 1.00 50.53 93 THR A C 1
ATOM 726 O O . THR A 1 93 ? 2.131 28.370 -24.933 1.00 50.53 93 THR A O 1
ATOM 729 N N . HIS A 1 94 ? 2.488 29.486 -22.997 1.00 48.88 94 HIS A N 1
ATOM 730 C CA . HIS A 1 94 ? 1.113 29.665 -22.509 1.00 48.88 94 HIS A CA 1
ATOM 731 C C . HIS A 1 94 ? 0.525 28.523 -21.659 1.00 48.88 94 HIS A C 1
ATOM 733 O O . HIS A 1 94 ? -0.534 27.984 -21.967 1.00 48.88 94 HIS A O 1
ATOM 739 N N . SER A 1 95 ? 1.142 28.238 -20.504 1.00 43.97 95 SER A N 1
ATOM 740 C CA . SER A 1 95 ? 0.402 27.686 -19.359 1.00 43.97 95 SER A CA 1
ATOM 741 C C . SER A 1 95 ? -0.648 28.718 -18.939 1.00 43.97 95 SER A C 1
ATOM 743 O O . SER A 1 95 ? -0.339 29.717 -18.286 1.00 43.97 95 SER A O 1
ATOM 745 N N . LEU A 1 96 ? -1.883 28.525 -19.394 1.00 54.25 96 LEU A N 1
ATOM 746 C CA . LEU A 1 96 ? -3.033 29.296 -18.939 1.00 54.25 96 LEU A CA 1
ATOM 747 C C . LEU A 1 96 ? -3.170 29.140 -17.409 1.00 54.25 96 LEU A C 1
ATOM 749 O O . LEU A 1 96 ? -2.887 28.060 -16.880 1.00 54.25 96 LEU A O 1
ATOM 753 N N . PRO A 1 97 ? -3.624 30.175 -16.679 1.00 50.81 97 PRO A N 1
ATOM 754 C CA . PRO A 1 97 ? -4.023 30.036 -15.281 1.00 50.81 97 PRO A CA 1
ATOM 755 C C . PRO A 1 97 ? -5.197 29.048 -15.215 1.00 50.81 97 PRO A C 1
ATOM 757 O O . PRO A 1 97 ? -6.344 29.401 -15.471 1.00 50.81 97 PRO A O 1
ATOM 760 N N . GLY A 1 98 ? -4.889 27.776 -14.968 1.00 59.31 98 GLY A N 1
ATOM 761 C CA . GLY A 1 98 ? -5.827 26.668 -15.150 1.00 59.31 98 GLY A CA 1
ATOM 762 C C . GLY A 1 98 ? -5.167 25.334 -15.493 1.00 59.31 98 GLY A C 1
ATOM 763 O O . GLY A 1 98 ? -5.860 24.319 -15.475 1.00 59.31 98 GLY A O 1
ATOM 764 N N . ASP A 1 99 ? -3.858 25.318 -15.760 1.00 60.22 99 ASP A N 1
ATOM 765 C CA . ASP A 1 99 ? -3.114 24.081 -15.985 1.00 60.22 99 ASP A CA 1
ATOM 766 C C . ASP A 1 99 ? -3.008 23.273 -14.680 1.00 60.22 99 ASP A C 1
ATOM 768 O O . ASP A 1 99 ? -2.162 23.502 -13.808 1.00 60.22 99 ASP A O 1
ATOM 772 N N . ARG A 1 100 ? -3.983 22.379 -14.497 1.00 61.03 100 ARG A N 1
ATOM 773 C CA . ARG A 1 100 ? -4.066 21.423 -13.395 1.00 61.03 100 ARG A CA 1
ATOM 774 C C . ARG A 1 100 ? -3.051 20.320 -13.671 1.00 61.03 100 ARG A C 1
ATOM 776 O O . ARG A 1 100 ? -3.448 19.212 -14.027 1.00 61.03 100 ARG A O 1
ATOM 783 N N . GLY A 1 101 ? -1.762 20.626 -13.516 1.00 68.75 101 GLY A N 1
ATOM 784 C CA . GLY A 1 101 ? -0.712 19.606 -13.550 1.00 68.75 101 GLY A CA 1
ATOM 785 C C . GLY A 1 101 ? -1.106 18.412 -12.676 1.00 68.75 101 GLY A C 1
ATOM 786 O O . GLY A 1 101 ? -1.892 18.581 -11.741 1.00 68.75 101 GLY A O 1
ATOM 787 N N . ASN A 1 102 ? -0.606 17.213 -12.990 1.00 83.94 102 ASN A N 1
ATOM 788 C CA . ASN A 1 102 ? -0.990 15.966 -12.316 1.00 83.94 102 ASN A CA 1
ATOM 789 C C . ASN A 1 102 ? -0.866 16.076 -10.783 1.00 83.94 102 ASN A C 1
ATOM 791 O O . ASN A 1 102 ? 0.187 15.871 -10.178 1.00 83.94 102 ASN A O 1
ATOM 795 N N . VAL A 1 103 ? -1.974 16.422 -10.135 1.00 88.56 103 VAL A N 1
ATOM 796 C CA . VAL A 1 103 ? -2.095 16.512 -8.686 1.00 88.56 103 VAL A CA 1
ATOM 797 C C . VAL A 1 103 ? -2.815 15.274 -8.182 1.00 88.56 103 VAL A C 1
ATOM 799 O O . VAL A 1 103 ? -3.805 14.824 -8.765 1.00 88.56 103 VAL A O 1
ATOM 802 N N . ARG A 1 104 ? -2.304 14.721 -7.087 1.00 92.38 104 ARG A N 1
ATOM 803 C CA . ARG A 1 104 ? -2.943 13.649 -6.331 1.00 92.38 104 ARG A CA 1
ATOM 804 C C . ARG A 1 104 ? -3.263 14.181 -4.947 1.00 92.38 104 ARG A C 1
ATOM 806 O O . ARG A 1 104 ? -2.419 14.819 -4.320 1.00 92.38 104 ARG A O 1
ATOM 813 N N . CYS A 1 105 ? -4.465 13.924 -4.463 1.00 92.88 105 CYS A N 1
ATOM 814 C CA . CYS A 1 105 ? -4.805 14.173 -3.077 1.00 92.88 105 CYS A CA 1
ATOM 815 C C . CYS A 1 105 ? -4.701 12.867 -2.297 1.00 92.88 105 CYS A C 1
ATOM 817 O O . CYS A 1 105 ? -5.428 11.920 -2.594 1.00 92.88 105 CYS A O 1
ATOM 819 N N . ASP A 1 106 ? -3.827 12.839 -1.296 1.00 94.81 106 ASP A N 1
ATOM 820 C CA . ASP A 1 106 ? -3.773 11.754 -0.322 1.00 94.81 106 ASP A CA 1
ATOM 821 C C . ASP A 1 106 ? -4.509 12.206 0.934 1.00 94.81 106 ASP A C 1
ATOM 823 O O . ASP A 1 106 ? -4.117 13.187 1.572 1.00 94.81 106 ASP A O 1
ATOM 827 N N . VAL A 1 107 ? -5.584 11.509 1.279 1.00 94.50 107 VAL A N 1
ATOM 828 C CA . VAL A 1 107 ? -6.353 11.751 2.497 1.00 94.50 107 VAL A CA 1
ATOM 829 C C . VAL A 1 107 ? -6.030 10.655 3.497 1.00 94.50 107 VAL A C 1
ATOM 831 O O . VAL A 1 107 ? -6.192 9.473 3.212 1.00 94.50 107 VAL A O 1
ATOM 834 N N . ASN A 1 108 ? -5.546 11.059 4.662 1.00 94.44 108 ASN A N 1
ATOM 835 C CA . ASN A 1 108 ? -5.212 10.189 5.774 1.00 94.44 108 ASN A CA 1
ATOM 836 C C . ASN A 1 108 ? -6.341 10.230 6.798 1.00 94.44 108 ASN A C 1
ATOM 838 O O . ASN A 1 108 ? -6.674 11.312 7.285 1.00 94.44 108 ASN A O 1
ATOM 842 N N . TYR A 1 109 ? -6.861 9.064 7.157 1.00 94.38 109 TYR A N 1
ATOM 843 C CA . TYR A 1 109 ? -7.887 8.883 8.172 1.00 94.38 109 TYR A CA 1
ATOM 844 C C . TYR A 1 109 ? -7.314 8.134 9.361 1.00 94.38 109 TYR A C 1
ATOM 846 O O . TYR A 1 109 ? -6.711 7.068 9.219 1.00 94.38 109 TYR A O 1
ATOM 854 N N . LYS A 1 110 ? -7.518 8.691 10.548 1.00 95.44 110 LYS A N 1
ATOM 855 C CA . LYS A 1 110 ? -7.214 8.042 11.815 1.00 95.44 110 LYS A CA 1
ATOM 856 C C . LYS A 1 110 ? -8.483 8.016 12.651 1.00 95.44 110 LYS A C 1
ATOM 858 O O . LYS A 1 110 ? -9.038 9.058 12.991 1.00 95.44 110 LYS A O 1
ATOM 863 N N . TYR A 1 111 ? -8.932 6.814 12.975 1.00 95.88 111 TYR A N 1
ATOM 864 C CA . TYR A 1 111 ? -10.155 6.584 13.726 1.00 95.88 111 TYR A CA 1
ATOM 865 C C . TYR A 1 111 ? -9.808 6.395 15.200 1.00 95.88 111 TYR A C 1
ATOM 867 O O . TYR A 1 111 ? -8.992 5.533 15.537 1.00 95.88 111 TYR A O 1
ATOM 875 N N . SER A 1 112 ? -10.427 7.177 16.076 1.00 96.81 112 SER A N 1
ATOM 876 C CA . SER A 1 112 ? -10.507 6.846 17.495 1.00 96.81 112 SER A CA 1
ATOM 877 C C . SER A 1 112 ? -11.807 6.100 17.751 1.00 96.81 112 SER A C 1
ATOM 879 O O . SER A 1 112 ? -12.860 6.456 17.214 1.00 96.81 112 SER A O 1
ATOM 881 N N . PHE A 1 113 ? -11.735 5.043 18.545 1.00 97.19 113 PHE A N 1
ATOM 882 C CA . PHE A 1 113 ? -12.875 4.195 18.844 1.00 97.19 113 PHE A CA 1
ATOM 883 C C . PHE A 1 113 ? -12.781 3.641 20.259 1.00 97.19 113 PHE A C 1
ATOM 885 O O . PHE A 1 113 ? -11.697 3.490 20.817 1.00 97.19 113 PHE A O 1
ATOM 892 N N . THR A 1 114 ? -13.923 3.301 20.835 1.00 97.00 114 THR A N 1
ATOM 893 C CA . THR A 1 114 ? -13.993 2.571 22.106 1.00 97.00 114 THR A CA 1
ATOM 894 C C . THR A 1 114 ? -14.277 1.099 21.838 1.00 97.00 114 THR A C 1
ATOM 896 O O . THR A 1 114 ? -14.879 0.769 20.818 1.00 97.00 114 THR A O 1
ATOM 899 N N . ALA A 1 115 ? -13.823 0.205 22.718 1.00 94.81 115 ALA A N 1
ATOM 900 C CA . ALA A 1 115 ? -14.057 -1.236 22.609 1.00 94.81 115 ALA A CA 1
ATOM 901 C C . ALA A 1 115 ? -14.530 -1.814 23.950 1.00 94.81 115 ALA A C 1
ATOM 903 O O . ALA A 1 115 ? -14.088 -1.366 25.007 1.00 94.81 115 ALA A O 1
ATOM 904 N N . GLY A 1 116 ? -15.380 -2.843 23.917 1.00 87.81 116 GLY A N 1
ATOM 905 C CA . GLY A 1 116 ? -15.810 -3.559 25.121 1.00 87.81 116 GLY A CA 1
ATOM 906 C C . GLY A 1 116 ? -16.792 -2.756 25.977 1.00 87.81 116 GLY A C 1
ATOM 907 O O . GLY A 1 116 ? -17.910 -2.500 25.545 1.00 87.81 116 GLY A O 1
ATOM 908 N N . ASP A 1 117 ? -16.388 -2.393 27.195 1.00 90.31 117 ASP A N 1
ATOM 909 C CA . ASP A 1 117 ? -17.213 -1.632 28.147 1.00 90.31 117 ASP A CA 1
ATOM 910 C C . ASP A 1 117 ? -17.258 -0.120 27.858 1.00 90.31 117 ASP A C 1
ATOM 912 O O . ASP A 1 117 ? -17.976 0.620 28.529 1.00 90.31 117 ASP A O 1
ATOM 916 N N . GLY A 1 118 ? -16.501 0.340 26.858 1.00 89.81 118 GLY A N 1
ATOM 917 C CA . GLY A 1 118 ? -16.469 1.738 26.444 1.00 89.81 118 GLY A CA 1
ATOM 918 C C . GLY A 1 118 ? -15.549 2.631 27.280 1.00 89.81 118 GLY A C 1
ATOM 919 O O . GLY A 1 118 ? -15.540 3.841 27.073 1.00 89.81 118 GLY A O 1
ATOM 920 N N . THR A 1 119 ? -14.781 2.072 28.222 1.00 91.75 119 THR A N 1
ATOM 921 C CA . THR A 1 119 ? -13.972 2.872 29.161 1.00 91.75 119 THR A CA 1
ATOM 922 C C . THR A 1 119 ? -12.665 3.384 28.561 1.00 91.75 119 THR A C 1
ATOM 924 O O . THR A 1 119 ? -12.207 4.471 28.914 1.00 91.75 119 THR A O 1
ATOM 927 N N . ALA A 1 120 ? -12.062 2.615 27.654 1.00 94.00 120 ALA A N 1
ATOM 928 C CA . ALA A 1 120 ? -10.798 2.946 27.013 1.00 94.00 120 ALA A CA 1
ATOM 929 C C . ALA A 1 120 ? -11.001 3.372 25.554 1.00 94.00 120 ALA A C 1
ATOM 931 O O . ALA A 1 120 ? -11.726 2.724 24.794 1.00 94.00 120 ALA A O 1
ATOM 932 N N . GLU A 1 121 ? -10.307 4.440 25.162 1.00 95.44 121 GLU A N 1
ATOM 933 C CA . GLU A 1 121 ? -10.229 4.896 23.778 1.00 95.44 121 GLU A CA 1
ATOM 934 C C . GLU A 1 121 ? -8.974 4.333 23.098 1.00 95.44 121 GLU A C 1
ATOM 936 O O . GLU A 1 121 ? -7.870 4.332 23.649 1.00 95.44 121 GLU A O 1
ATOM 941 N N . TYR A 1 122 ? -9.162 3.846 21.879 1.00 95.50 122 TYR A N 1
ATOM 942 C CA . TYR A 1 122 ? -8.163 3.211 21.038 1.00 95.50 122 TYR A CA 1
ATOM 943 C C . TYR A 1 122 ? -8.045 3.970 19.725 1.00 95.50 122 TYR A C 1
ATOM 945 O O . TYR A 1 122 ? -9.013 4.546 19.239 1.00 95.50 122 TYR A O 1
ATOM 953 N N . TH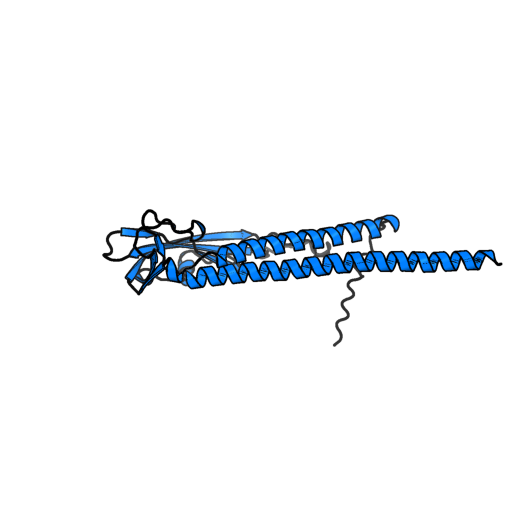R A 1 123 ? -6.861 3.938 19.118 1.00 95.50 123 THR A N 1
ATOM 954 C CA . THR A 1 123 ? -6.622 4.559 17.810 1.00 95.50 123 THR A CA 1
ATOM 955 C C . THR A 1 123 ? -6.328 3.515 16.744 1.00 95.50 123 THR A C 1
ATOM 957 O O . THR A 1 123 ? -5.593 2.551 16.977 1.00 95.50 123 THR A O 1
ATOM 960 N N . SER A 1 124 ? -6.917 3.679 15.564 1.00 94.69 124 SER A N 1
ATOM 961 C CA . SER A 1 124 ? -6.612 2.848 14.407 1.00 94.69 124 SER A CA 1
ATOM 962 C C . SER A 1 124 ? -5.235 3.191 13.837 1.00 94.69 124 SER A C 1
ATOM 964 O O . SER A 1 124 ? -4.651 4.243 14.113 1.00 94.69 124 SER A O 1
ATOM 966 N N . TRP A 1 125 ? -4.735 2.313 12.969 1.00 91.94 125 TRP A N 1
ATOM 967 C CA . TRP A 1 125 ? -3.702 2.703 12.015 1.00 91.94 125 TRP A CA 1
ATOM 968 C C . TRP A 1 125 ? -4.240 3.788 11.061 1.00 91.94 125 TRP A C 1
ATOM 970 O O . TRP A 1 125 ? -5.453 3.904 10.874 1.00 91.94 125 TRP A O 1
ATOM 980 N N . ILE A 1 126 ? -3.336 4.579 10.477 1.00 93.12 126 ILE A N 1
ATOM 981 C CA . ILE A 1 126 ? -3.681 5.631 9.516 1.00 93.12 126 ILE A CA 1
ATOM 982 C C . ILE A 1 126 ? -4.008 4.989 8.162 1.00 93.12 126 ILE A C 1
ATOM 984 O O . ILE A 1 126 ? -3.129 4.418 7.512 1.00 93.12 126 ILE A O 1
ATOM 988 N N . GLU A 1 127 ? -5.262 5.090 7.733 1.00 92.00 127 GLU A N 1
ATOM 989 C CA . GLU A 1 127 ? -5.699 4.686 6.397 1.00 92.00 127 GLU A CA 1
ATOM 990 C C . GLU A 1 127 ? -5.432 5.831 5.414 1.00 92.00 127 GLU A C 1
ATOM 992 O O . GLU A 1 127 ? -5.906 6.945 5.620 1.00 92.00 127 GLU A O 1
ATOM 997 N N . THR A 1 128 ? -4.679 5.578 4.344 1.00 93.31 128 THR A N 1
ATOM 998 C CA . THR A 1 128 ? -4.431 6.575 3.293 1.00 93.31 128 THR A CA 1
ATOM 999 C C . THR A 1 128 ? -5.250 6.229 2.058 1.00 93.31 128 THR A C 1
ATOM 1001 O O . THR A 1 128 ? -5.027 5.189 1.440 1.00 93.31 128 THR A O 1
ATOM 1004 N N . LYS A 1 129 ? -6.158 7.123 1.663 1.00 92.31 129 LYS A N 1
ATOM 1005 C CA . LYS A 1 129 ? -6.895 7.048 0.397 1.00 92.31 129 LYS A CA 1
ATOM 1006 C C . LYS A 1 129 ? -6.344 8.086 -0.571 1.00 92.31 129 LYS A C 1
ATOM 1008 O O . LYS A 1 129 ? -6.330 9.279 -0.274 1.00 92.31 129 LYS A O 1
ATOM 1013 N N . SER A 1 130 ? -5.894 7.633 -1.734 1.00 92.31 130 SER A N 1
ATOM 1014 C CA . SER A 1 130 ? -5.411 8.506 -2.803 1.00 92.31 130 SER A CA 1
ATOM 1015 C C . SER A 1 130 ? -6.493 8.709 -3.857 1.00 92.31 130 SER A C 1
ATOM 1017 O O . SER A 1 130 ? -7.089 7.744 -4.329 1.00 92.31 130 SER A O 1
ATOM 1019 N N . GLN A 1 131 ? -6.697 9.953 -4.280 1.00 92.50 131 GLN A N 1
ATOM 1020 C CA . GLN A 1 131 ? -7.571 10.301 -5.400 1.00 92.50 131 GLN A CA 1
ATOM 1021 C C . GLN A 1 131 ? -6.881 11.278 -6.351 1.00 92.50 131 GLN A C 1
ATOM 1023 O O . GLN A 1 131 ? -6.061 12.104 -5.943 1.00 92.50 131 GLN A O 1
ATOM 1028 N N . SER A 1 132 ? -7.207 11.181 -7.635 1.00 90.25 132 SER A N 1
ATOM 1029 C CA . SER A 1 132 ? -6.720 12.116 -8.647 1.00 90.25 132 SER A CA 1
ATOM 1030 C C . SER A 1 132 ? -7.413 13.470 -8.504 1.00 90.25 132 SER A C 1
ATOM 1032 O O . SER A 1 132 ? -8.624 13.531 -8.296 1.00 90.25 132 SER A O 1
ATOM 1034 N N . GLY A 1 133 ? -6.662 14.558 -8.667 1.00 89.12 133 GLY A N 1
ATOM 1035 C CA . GLY A 1 133 ? -7.194 15.917 -8.621 1.00 89.12 133 GLY A CA 1
ATOM 1036 C C . GLY A 1 133 ? -6.870 16.677 -7.333 1.00 89.12 133 GLY A C 1
ATOM 1037 O O . GLY A 1 133 ? -5.996 16.309 -6.546 1.00 89.12 133 GLY A O 1
ATOM 1038 N N . LEU A 1 134 ? -7.556 17.808 -7.163 1.00 89.06 134 LEU A N 1
ATOM 1039 C CA . LEU A 1 134 ? -7.430 18.657 -5.981 1.00 89.06 134 LEU A CA 1
ATOM 1040 C C . LEU A 1 134 ? -8.097 17.994 -4.776 1.00 89.06 134 LEU A C 1
ATOM 1042 O O . LEU A 1 134 ? -9.098 17.295 -4.914 1.00 89.06 134 LEU A O 1
ATOM 1046 N N . CYS A 1 135 ? -7.565 18.262 -3.585 1.00 88.50 135 CYS A N 1
ATOM 1047 C CA . CYS A 1 135 ? -8.217 17.832 -2.360 1.00 88.50 135 CYS A CA 1
ATOM 1048 C C . CYS A 1 135 ? -9.569 18.538 -2.199 1.00 88.50 135 CYS A C 1
ATOM 1050 O O . CYS A 1 135 ? -9.626 19.763 -2.354 1.00 88.50 135 CYS A O 1
ATOM 1052 N N . PRO A 1 136 ? -10.647 17.803 -1.880 1.00 87.75 136 PRO A N 1
ATOM 1053 C CA . PRO A 1 136 ? -11.923 18.416 -1.576 1.00 87.75 136 PRO A CA 1
ATOM 1054 C C . PRO A 1 136 ? -11.792 19.251 -0.290 1.00 87.75 136 PRO A C 1
ATOM 1056 O O . PRO A 1 136 ? -10.901 19.000 0.531 1.00 87.75 136 PRO A O 1
ATOM 1059 N N . PRO A 1 137 ? -12.649 20.268 -0.105 1.00 86.81 137 PRO A N 1
ATOM 1060 C CA . PRO A 1 137 ? -12.644 21.065 1.114 1.00 86.81 137 PRO A CA 1
ATOM 1061 C C . PRO A 1 137 ? -12.921 20.173 2.333 1.00 86.81 137 PRO A C 1
ATOM 1063 O O . PRO A 1 137 ? -13.640 19.183 2.222 1.00 86.81 137 PRO A O 1
ATOM 1066 N N . ALA A 1 138 ? -12.391 20.549 3.501 1.00 80.56 138 ALA A N 1
ATOM 1067 C CA . ALA A 1 138 ? -12.460 19.761 4.737 1.00 80.56 138 ALA A CA 1
ATOM 1068 C C . ALA A 1 138 ? -13.815 19.076 5.039 1.00 80.56 138 ALA A C 1
ATOM 1070 O O . ALA A 1 138 ? -13.797 17.879 5.312 1.00 80.56 138 ALA A O 1
ATOM 1071 N N . PRO A 1 139 ? -14.989 19.738 4.941 1.00 80.69 139 PRO A N 1
ATOM 1072 C CA . PRO A 1 139 ? -16.267 19.072 5.219 1.00 80.69 139 PRO A CA 1
ATOM 1073 C C . PRO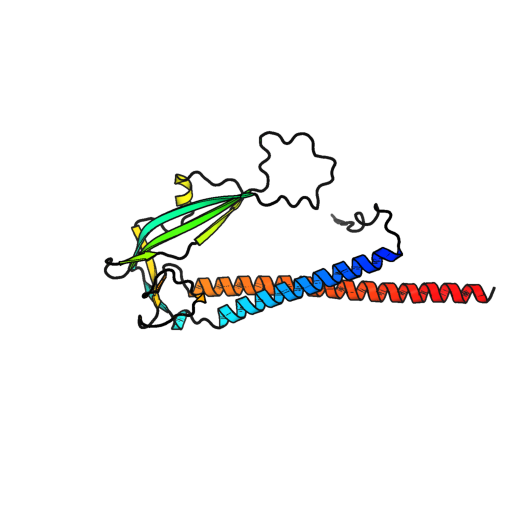 A 1 139 ? -16.607 17.936 4.240 1.00 80.69 139 PRO A C 1
ATOM 1075 O O . PRO A 1 139 ? -17.326 17.016 4.605 1.00 80.69 139 PRO A O 1
ATOM 1078 N N . ALA A 1 140 ? -16.081 17.963 3.013 1.00 80.19 140 ALA A N 1
ATOM 1079 C CA . ALA A 1 140 ? -16.297 16.914 2.017 1.00 80.19 140 ALA A CA 1
ATOM 1080 C C . ALA A 1 140 ? -15.310 15.738 2.149 1.00 80.19 140 ALA A C 1
ATOM 1082 O O . ALA A 1 140 ? -15.534 14.697 1.535 1.00 80.19 140 ALA A O 1
ATOM 1083 N N . LEU A 1 141 ? -14.247 15.866 2.958 1.00 80.81 141 LEU A N 1
ATOM 1084 C CA . LEU A 1 141 ? -13.345 14.744 3.257 1.00 80.81 141 LEU A CA 1
ATOM 1085 C C . LEU A 1 141 ? -14.049 13.637 4.052 1.00 80.81 141 LEU A C 1
ATOM 1087 O O . LEU A 1 141 ? -13.663 12.477 3.912 1.00 80.81 141 LEU A O 1
ATOM 1091 N N . LEU A 1 142 ? -15.091 13.987 4.817 1.00 75.38 142 LEU A N 1
ATOM 1092 C CA . LEU A 1 142 ? -15.864 13.033 5.614 1.00 75.38 142 LEU A CA 1
ATOM 1093 C C . LEU A 1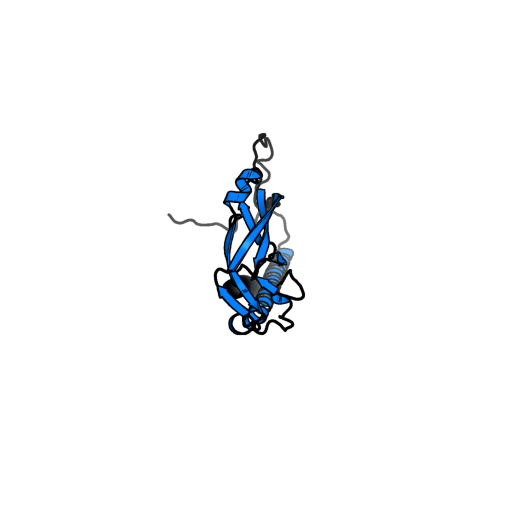 142 ? -16.623 12.017 4.749 1.00 75.38 142 LEU A C 1
ATOM 1095 O O . LEU A 1 142 ? -16.737 10.857 5.112 1.00 75.38 142 LEU A O 1
ATOM 1099 N N . HIS A 1 143 ? -17.067 12.391 3.546 1.00 72.06 143 HIS A N 1
ATOM 1100 C CA . HIS A 1 143 ? -17.799 11.465 2.669 1.00 72.06 143 HIS A CA 1
ATOM 1101 C C . HIS A 1 143 ? -16.936 10.364 2.035 1.00 72.06 143 HIS A C 1
ATOM 1103 O O . HIS A 1 143 ? -17.475 9.433 1.443 1.00 72.06 143 HIS A O 1
ATOM 1109 N N . LEU A 1 144 ? -15.608 10.466 2.126 1.00 71.62 144 LEU A N 1
ATOM 1110 C CA . LEU A 1 144 ? -14.689 9.418 1.674 1.00 71.62 144 LEU A CA 1
ATOM 1111 C C . LEU A 1 144 ? -14.291 8.462 2.811 1.00 71.62 144 LEU A C 1
ATOM 1113 O O . LEU A 1 144 ? -13.489 7.547 2.592 1.00 71.62 144 LEU A O 1
ATOM 1117 N N . GLU A 1 145 ? -14.823 8.661 4.016 1.00 76.75 145 GLU A N 1
ATOM 1118 C CA . GLU A 1 145 ? -14.542 7.815 5.169 1.00 76.75 145 GLU A CA 1
ATOM 1119 C C . GLU A 1 145 ? -15.098 6.404 4.977 1.00 76.75 145 GLU A C 1
ATOM 1121 O O . GLU A 1 145 ? -16.083 6.170 4.281 1.00 76.75 145 GLU A O 1
ATOM 1126 N N . THR A 1 146 ? -14.420 5.432 5.581 1.00 87.94 146 THR A N 1
ATOM 1127 C CA . THR A 1 146 ? -14.920 4.055 5.643 1.00 87.94 146 THR A CA 1
ATOM 1128 C C . THR A 1 146 ? -16.005 3.898 6.718 1.00 87.94 146 THR A C 1
ATOM 1130 O O . THR A 1 146 ? -16.850 3.015 6.600 1.00 87.94 146 THR A O 1
ATOM 1133 N N . PHE A 1 147 ? -15.987 4.757 7.743 1.00 94.25 147 PHE A N 1
ATOM 1134 C CA . PHE A 1 147 ? -16.876 4.728 8.905 1.00 94.25 147 PHE A CA 1
ATOM 1135 C C . PHE A 1 147 ? -17.276 6.146 9.303 1.00 94.25 147 PHE A C 1
ATOM 1137 O O . PHE A 1 147 ? -16.456 7.052 9.170 1.00 94.25 147 PHE A O 1
ATOM 1144 N N . GLU A 1 148 ? -18.469 6.314 9.863 1.00 94.69 148 GLU A N 1
ATOM 1145 C CA . GLU A 1 148 ? -18.962 7.579 10.405 1.00 94.69 148 GLU A CA 1
ATOM 1146 C C . GLU A 1 148 ? -18.840 7.626 11.939 1.00 94.69 148 GLU A C 1
ATOM 1148 O O . GLU A 1 148 ? -18.728 6.609 12.632 1.00 94.69 148 GLU A O 1
ATOM 1153 N N . ARG A 1 149 ? -18.856 8.835 12.516 1.00 95.88 149 ARG A N 1
ATOM 1154 C CA . ARG A 1 149 ? -18.857 8.992 13.978 1.00 95.88 149 ARG A CA 1
ATOM 1155 C C . ARG A 1 149 ? -20.140 8.400 14.563 1.00 95.88 149 ARG A C 1
ATOM 1157 O O . ARG A 1 149 ? -21.235 8.806 14.194 1.00 95.88 149 ARG A O 1
ATOM 1164 N N . GLY A 1 150 ? -19.988 7.533 15.559 1.00 96.25 150 GLY A N 1
ATOM 1165 C CA . GLY A 1 150 ? -21.091 6.819 16.198 1.00 96.25 150 GLY A CA 1
ATOM 1166 C C . GLY A 1 150 ? -21.376 5.450 15.582 1.00 96.25 150 GLY A C 1
ATOM 1167 O O . GLY A 1 150 ? -22.149 4.695 16.173 1.00 96.25 150 GLY A O 1
ATOM 1168 N N . ASP A 1 151 ? -20.730 5.094 14.466 1.00 97.25 151 ASP A N 1
ATOM 1169 C CA . ASP A 1 151 ? -20.863 3.759 13.889 1.00 97.25 151 ASP A CA 1
ATOM 1170 C C . ASP A 1 151 ? -20.361 2.688 14.853 1.00 97.25 151 ASP A C 1
ATOM 1172 O O . ASP A 1 151 ? -19.293 2.816 15.461 1.00 97.25 151 ASP A O 1
ATOM 1176 N N . VAL A 1 152 ? -21.126 1.598 14.938 1.00 97.00 152 VAL A N 1
ATOM 1177 C CA . VAL A 1 152 ? -20.738 0.380 15.649 1.00 97.00 152 VAL A CA 1
ATOM 1178 C C . VAL A 1 152 ? -20.227 -0.633 14.628 1.00 97.00 152 VAL A C 1
ATOM 1180 O O . VAL A 1 152 ? -20.995 -1.204 13.847 1.00 97.00 152 VAL A O 1
ATOM 1183 N N . VAL A 1 153 ? -18.915 -0.850 14.632 1.00 97.25 153 VAL A N 1
ATOM 1184 C CA . VAL A 1 153 ? -18.185 -1.618 13.618 1.00 97.25 153 VAL A CA 1
ATOM 1185 C C . VAL A 1 153 ? -17.648 -2.927 14.180 1.00 97.25 153 VAL A C 1
ATOM 1187 O O . VAL A 1 153 ? -17.492 -3.094 15.395 1.00 97.25 153 VAL A O 1
ATOM 1190 N N . ASP A 1 154 ? -17.367 -3.869 13.277 1.00 97.19 154 ASP A N 1
ATOM 1191 C CA . ASP A 1 154 ? -16.699 -5.111 13.642 1.00 97.19 154 ASP A CA 1
ATOM 1192 C C . ASP A 1 154 ? -15.316 -4.827 14.225 1.00 97.19 154 ASP A C 1
ATOM 1194 O O . ASP A 1 154 ? -14.578 -3.961 13.751 1.00 97.19 154 ASP A O 1
ATOM 1198 N N . CYS A 1 155 ? -14.975 -5.567 15.276 1.00 96.25 155 CYS A N 1
ATOM 1199 C CA . CYS A 1 155 ? -13.746 -5.360 16.014 1.00 96.25 155 CYS A CA 1
ATOM 1200 C C . CYS A 1 155 ? -12.984 -6.662 16.212 1.00 96.25 155 CYS A C 1
ATOM 1202 O O . CYS A 1 155 ? -13.570 -7.724 16.426 1.00 96.25 155 CYS A O 1
ATOM 1204 N N . TRP A 1 156 ? -11.662 -6.568 16.187 1.00 96.19 156 TRP A N 1
ATOM 1205 C CA . TRP A 1 156 ? -10.753 -7.686 16.393 1.00 96.19 156 TRP A CA 1
ATOM 1206 C C . TRP A 1 156 ? -9.801 -7.359 17.531 1.00 96.19 156 TRP A C 1
ATOM 1208 O O . TRP A 1 156 ? -9.284 -6.243 17.613 1.00 96.19 156 TRP A O 1
ATOM 1218 N N . ARG A 1 157 ? -9.526 -8.345 18.383 1.00 94.75 157 ARG A N 1
ATOM 1219 C CA . ARG A 1 157 ? -8.467 -8.260 19.395 1.00 94.75 157 ARG A CA 1
ATOM 1220 C C . ARG A 1 157 ? -7.534 -9.452 19.290 1.00 94.75 157 ARG A C 1
ATOM 1222 O O . ARG A 1 157 ? -7.893 -10.468 18.699 1.00 94.75 157 ARG A O 1
ATOM 1229 N N . ILE A 1 158 ? -6.349 -9.326 19.876 1.00 94.50 158 ILE A N 1
ATOM 1230 C CA . ILE A 1 158 ? -5.410 -10.447 19.992 1.00 94.50 158 ILE A CA 1
ATOM 1231 C C . ILE A 1 158 ? -6.074 -11.558 20.810 1.00 94.50 158 ILE A C 1
ATOM 1233 O O . ILE A 1 158 ? -6.600 -11.290 21.898 1.00 94.50 158 ILE A O 1
ATOM 1237 N N . ARG A 1 159 ? -6.025 -12.792 20.305 1.00 92.69 159 ARG A N 1
ATOM 1238 C CA . ARG A 1 159 ? -6.483 -13.973 21.043 1.00 92.69 159 ARG A CA 1
ATOM 1239 C C . ARG A 1 159 ? -5.719 -14.089 22.370 1.00 92.69 159 ARG A C 1
ATOM 1241 O O . ARG A 1 159 ? -4.543 -13.749 22.452 1.00 92.69 159 ARG A O 1
ATOM 1248 N N . ASP A 1 160 ? -6.415 -14.483 23.432 1.00 85.62 160 ASP A N 1
ATOM 1249 C CA . ASP A 1 160 ? -5.903 -14.598 24.811 1.00 85.62 160 ASP A CA 1
ATOM 1250 C C . ASP A 1 160 ? -5.537 -13.275 25.512 1.00 85.62 160 ASP A C 1
ATOM 1252 O O . ASP A 1 160 ? -5.140 -13.279 26.681 1.00 85.62 160 ASP A O 1
ATOM 1256 N N . GLY A 1 161 ? -5.673 -12.123 24.837 1.00 73.56 161 GLY A N 1
ATOM 1257 C CA . GLY A 1 161 ? -5.450 -10.788 25.414 1.00 73.56 161 GLY A CA 1
ATOM 1258 C C . GLY A 1 161 ? -4.033 -10.533 25.954 1.00 73.56 161 GLY A C 1
ATOM 1259 O O . GLY A 1 161 ? -3.766 -9.462 26.504 1.00 73.56 161 GLY A O 1
ATOM 1260 N N . LYS A 1 162 ? -3.128 -11.507 25.810 1.00 65.19 162 LYS A N 1
ATOM 1261 C CA . LYS A 1 162 ? -1.760 -11.534 26.329 1.00 65.19 162 LYS A CA 1
ATOM 1262 C C . LYS A 1 162 ? -0.864 -12.148 25.260 1.00 65.19 162 LYS A C 1
ATOM 1264 O O . LYS A 1 162 ? -0.740 -13.360 25.158 1.00 65.19 162 LYS A O 1
ATOM 1269 N N . GLY A 1 163 ? -0.218 -11.309 24.462 1.00 66.88 163 GLY A N 1
ATOM 1270 C CA . GLY A 1 163 ? 0.704 -11.789 23.440 1.00 66.88 163 GLY A CA 1
ATOM 1271 C C . GLY A 1 163 ? 1.422 -10.646 22.748 1.00 66.88 163 GLY A C 1
ATOM 1272 O O . GLY A 1 163 ? 0.829 -9.605 22.467 1.00 66.88 163 GLY A O 1
ATOM 1273 N N . LYS A 1 164 ? 2.713 -10.837 22.469 1.00 76.75 164 LYS A N 1
ATOM 1274 C CA . LYS A 1 164 ? 3.405 -10.017 21.475 1.00 76.75 164 LYS A CA 1
ATOM 1275 C C . LYS A 1 164 ? 2.942 -10.513 20.111 1.00 76.75 164 LYS A C 1
ATOM 1277 O O . LYS A 1 164 ? 3.416 -11.545 19.647 1.00 76.75 164 LYS A O 1
ATOM 1282 N N . VAL A 1 165 ? 2.001 -9.806 19.493 1.00 82.69 165 VAL A N 1
ATOM 1283 C CA . VAL A 1 165 ? 1.769 -9.974 18.055 1.00 82.69 165 VAL A CA 1
ATOM 1284 C C . VAL A 1 165 ? 3.012 -9.542 17.295 1.00 82.69 165 VAL A C 1
ATOM 1286 O O . VAL A 1 165 ? 3.751 -8.667 17.751 1.00 82.69 165 VAL A O 1
ATOM 1289 N N . ALA A 1 166 ? 3.240 -10.161 16.139 1.00 86.19 166 ALA A N 1
ATOM 1290 C CA . ALA A 1 166 ? 4.295 -9.726 15.239 1.00 86.19 166 ALA A CA 1
ATOM 1291 C C . ALA A 1 166 ? 4.138 -8.224 14.945 1.00 86.19 166 ALA A C 1
ATOM 1293 O O . ALA A 1 166 ? 3.033 -7.750 14.666 1.00 86.19 166 ALA A O 1
ATOM 1294 N N . ASP A 1 167 ? 5.246 -7.476 14.980 1.00 84.44 167 ASP A N 1
ATOM 1295 C CA . ASP A 1 167 ? 5.246 -6.022 14.750 1.00 84.44 167 ASP A CA 1
ATOM 1296 C C . ASP A 1 167 ? 4.655 -5.641 13.374 1.00 84.44 167 ASP A C 1
ATOM 1298 O O . ASP A 1 167 ? 4.190 -4.519 13.163 1.00 84.44 167 ASP A O 1
ATOM 1302 N N . SER A 1 168 ? 4.604 -6.598 12.443 1.00 84.81 168 SER A N 1
ATOM 1303 C CA . SER A 1 168 ? 3.962 -6.478 11.134 1.00 84.81 168 SER A CA 1
ATOM 1304 C C . SER A 1 168 ? 2.461 -6.192 11.189 1.00 84.81 168 SER A C 1
ATOM 1306 O O . SER A 1 168 ? 1.949 -5.608 10.238 1.00 84.81 168 SER A O 1
ATOM 1308 N N . TYR A 1 169 ? 1.756 -6.533 12.274 1.00 82.88 169 TYR A N 1
ATOM 1309 C CA . TYR A 1 169 ? 0.325 -6.246 12.411 1.00 82.88 169 TYR A CA 1
ATOM 1310 C C . TYR A 1 169 ? 0.015 -4.764 12.688 1.00 82.88 169 TYR A C 1
ATOM 1312 O O . TYR A 1 169 ? -1.161 -4.417 12.769 1.00 82.88 169 TYR A O 1
ATOM 1320 N N . ARG A 1 170 ? 1.021 -3.880 12.817 1.00 83.25 170 ARG A N 1
ATOM 1321 C CA . ARG A 1 170 ? 0.855 -2.411 12.932 1.00 83.25 170 ARG A CA 1
ATOM 1322 C C . ARG A 1 170 ? -0.209 -1.970 13.947 1.00 83.25 170 ARG A C 1
ATOM 1324 O O . ARG A 1 170 ? -1.006 -1.067 13.704 1.00 83.25 170 ARG A O 1
ATOM 1331 N N . CYS A 1 171 ? -0.222 -2.609 15.109 1.00 84.69 171 CYS A N 1
ATOM 1332 C CA . CYS A 1 171 ? -1.096 -2.216 16.204 1.00 84.69 171 CYS A CA 1
ATOM 1333 C C . CYS A 1 171 ? -0.647 -0.866 16.784 1.00 84.69 171 CYS A C 1
ATOM 1335 O O . CYS A 1 171 ? 0.441 -0.772 17.352 1.00 84.69 171 CYS A O 1
ATOM 1337 N N . GLY A 1 172 ? -1.481 0.170 16.653 1.00 77.50 172 GLY A N 1
ATOM 1338 C CA . GLY A 1 172 ? -1.202 1.503 17.204 1.00 77.50 172 GLY A CA 1
ATOM 1339 C C . GLY A 1 172 ? -1.310 1.580 18.731 1.00 77.50 172 GLY A C 1
ATOM 1340 O O . GLY A 1 172 ? -0.703 2.450 19.348 1.00 77.50 172 GLY A O 1
ATOM 1341 N N . ASN A 1 173 ? -2.031 0.641 19.350 1.00 83.38 173 ASN A N 1
ATOM 1342 C CA . ASN A 1 173 ? -2.326 0.648 20.781 1.00 83.38 173 ASN A CA 1
ATOM 1343 C C . ASN A 1 173 ? -1.494 -0.421 21.511 1.00 83.38 173 ASN A C 1
ATOM 1345 O O . ASN A 1 173 ? -1.390 -1.563 21.056 1.00 83.38 173 ASN A O 1
ATOM 1349 N N . LYS A 1 174 ? -0.886 -0.047 22.643 1.00 83.12 174 LYS A N 1
ATOM 1350 C CA . LYS A 1 174 ? -0.166 -0.945 23.564 1.00 83.12 174 LYS A CA 1
ATOM 1351 C C . LYS A 1 174 ? -0.644 -0.662 24.998 1.00 83.12 174 LYS A C 1
ATOM 1353 O O . LYS A 1 174 ? -0.836 0.507 25.320 1.00 83.12 174 LYS A O 1
ATOM 1358 N N . PRO A 1 175 ? -0.829 -1.679 25.864 1.00 85.94 175 PRO A N 1
ATOM 1359 C CA . PRO A 1 175 ? -0.495 -3.094 25.661 1.00 85.94 175 PRO A CA 1
ATOM 1360 C C . PRO A 1 175 ? -1.560 -3.901 24.900 1.00 85.94 175 PRO A C 1
ATOM 1362 O O . PRO A 1 175 ? -1.252 -4.982 24.409 1.00 85.94 175 PRO A O 1
ATOM 1365 N N . HIS A 1 176 ? -2.789 -3.396 24.781 1.00 89.62 176 HIS A N 1
ATOM 1366 C CA . HIS A 1 176 ? -3.867 -4.077 24.063 1.00 89.62 176 HIS A CA 1
ATOM 1367 C C . HIS A 1 176 ? -3.879 -3.671 22.592 1.00 89.62 176 HIS A C 1
ATOM 1369 O O . HIS A 1 176 ? -3.903 -2.479 22.298 1.00 89.62 176 HIS A O 1
ATOM 1375 N N . CYS A 1 177 ? -3.931 -4.640 21.675 1.00 92.19 177 CYS A N 1
ATOM 1376 C CA . CYS A 1 177 ? -4.193 -4.353 20.269 1.00 92.19 177 CYS A CA 1
ATOM 1377 C C . CYS A 1 177 ? -5.644 -4.670 19.919 1.00 92.19 177 CYS A C 1
ATOM 1379 O O . CYS A 1 177 ? -6.044 -5.836 19.891 1.00 92.19 177 CYS A O 1
ATOM 1381 N N . TYR A 1 178 ? -6.382 -3.609 19.609 1.00 94.31 178 TYR A N 1
ATOM 1382 C CA . TYR A 1 178 ? -7.681 -3.663 18.959 1.00 94.31 178 TYR A CA 1
ATOM 1383 C C . TYR A 1 178 ? -7.562 -3.131 17.535 1.00 94.31 178 TYR A C 1
ATOM 1385 O O . TYR A 1 178 ? -6.815 -2.179 17.280 1.00 94.31 178 TYR A O 1
ATOM 1393 N N . LYS A 1 179 ? -8.311 -3.739 16.619 1.00 95.38 179 LYS A N 1
ATOM 1394 C CA . LYS A 1 179 ? -8.439 -3.319 15.225 1.00 95.38 179 LYS A CA 1
ATOM 1395 C C . LYS A 1 179 ? -9.910 -3.212 14.853 1.00 95.38 179 LYS A C 1
ATOM 1397 O O . LYS A 1 179 ? -10.698 -4.059 15.250 1.00 95.38 179 LYS A O 1
ATOM 1402 N N . ILE A 1 180 ? -10.229 -2.211 14.040 1.00 96.12 180 ILE A N 1
ATOM 1403 C CA . ILE A 1 180 ? -11.530 -2.041 13.366 1.00 96.12 180 ILE A CA 1
ATOM 1404 C C . ILE A 1 180 ? -11.479 -2.453 11.887 1.00 96.12 180 ILE A C 1
ATOM 1406 O O . ILE A 1 180 ? -12.487 -2.451 11.193 1.00 96.12 180 ILE A O 1
ATOM 1410 N N . PHE A 1 181 ? -10.291 -2.809 11.391 1.00 95.50 181 PHE A N 1
ATOM 1411 C CA . PHE A 1 181 ? -10.089 -3.345 10.050 1.00 95.50 181 PHE A CA 1
ATOM 1412 C C . PHE A 1 181 ? -9.805 -4.839 10.139 1.00 95.50 181 PHE A C 1
ATOM 1414 O O . PHE A 1 181 ? -9.047 -5.281 11.007 1.00 95.50 181 PHE A O 1
ATOM 1421 N N . ASN A 1 182 ? -10.392 -5.606 9.221 1.00 95.25 182 ASN A N 1
ATOM 1422 C CA . ASN A 1 182 ? -10.276 -7.055 9.221 1.00 95.25 182 ASN A CA 1
ATOM 1423 C C . ASN A 1 182 ? -8.818 -7.486 8.942 1.00 95.25 182 ASN A C 1
ATOM 1425 O O . ASN A 1 182 ? -8.337 -7.296 7.820 1.00 95.25 182 ASN A O 1
ATOM 1429 N N . PRO A 1 183 ? -8.122 -8.125 9.905 1.00 95.19 183 PRO A N 1
ATOM 1430 C CA . PRO A 1 183 ? -6.724 -8.521 9.733 1.00 95.19 183 PRO A CA 1
ATOM 1431 C C . PRO A 1 183 ? -6.535 -9.575 8.629 1.00 95.19 183 PRO A C 1
ATOM 1433 O O . PRO A 1 183 ? -5.461 -9.661 8.037 1.00 95.19 183 PRO A O 1
ATOM 1436 N N . VAL A 1 184 ? -7.574 -10.360 8.314 1.00 95.88 184 VAL A N 1
ATOM 1437 C CA . VAL A 1 184 ? -7.551 -11.326 7.204 1.00 95.88 184 VAL A CA 1
ATOM 1438 C C . VAL A 1 184 ? -7.483 -10.606 5.860 1.00 95.88 184 VAL A C 1
ATOM 1440 O O . VAL A 1 184 ? -6.722 -11.013 4.982 1.00 95.88 184 VAL A O 1
ATOM 1443 N N . GLN A 1 185 ? -8.258 -9.530 5.704 1.00 94.94 185 GLN A N 1
ATOM 1444 C CA . GLN A 1 185 ? -8.265 -8.739 4.477 1.00 94.94 185 GLN A CA 1
ATOM 1445 C C . GLN A 1 185 ? -6.937 -7.989 4.309 1.00 94.94 185 GLN A C 1
ATOM 1447 O O . GLN A 1 185 ? -6.349 -8.056 3.239 1.00 94.94 185 GLN A O 1
ATOM 1452 N N . GLU A 1 186 ? -6.395 -7.404 5.383 1.00 92.38 186 GLU A N 1
ATOM 1453 C CA . GLU A 1 186 ? -5.099 -6.706 5.351 1.00 92.38 186 GLU A CA 1
ATOM 1454 C C . GLU A 1 186 ? -3.953 -7.615 4.868 1.00 92.38 186 GLU A C 1
ATOM 1456 O O . GLU A 1 186 ? -3.141 -7.221 4.031 1.00 92.38 186 GLU A O 1
ATOM 1461 N N . ILE A 1 187 ? -3.899 -8.862 5.344 1.00 93.69 187 ILE A N 1
ATOM 1462 C CA . ILE A 1 187 ? -2.881 -9.830 4.903 1.00 93.69 187 ILE A CA 1
ATOM 1463 C C . ILE A 1 187 ? -3.109 -10.263 3.456 1.00 93.69 187 ILE A C 1
ATOM 1465 O O . ILE A 1 187 ? -2.147 -10.458 2.707 1.00 93.69 187 ILE A O 1
ATOM 1469 N N . LYS A 1 188 ? -4.371 -10.410 3.043 1.00 95.19 188 LYS A N 1
ATOM 1470 C CA . LYS A 1 188 ? -4.712 -10.716 1.653 1.00 95.19 188 LYS A CA 1
ATOM 1471 C C . LYS A 1 188 ? -4.248 -9.599 0.717 1.00 95.19 188 LYS A C 1
ATOM 1473 O O . LYS A 1 188 ? -3.668 -9.907 -0.324 1.00 95.19 188 LYS A O 1
ATOM 1478 N N . ASP A 1 189 ? -4.433 -8.346 1.115 1.00 91.00 189 ASP A N 1
ATOM 1479 C CA . ASP A 1 189 ? -4.005 -7.177 0.347 1.00 91.00 189 ASP A CA 1
ATOM 1480 C C . ASP A 1 189 ? -2.471 -7.099 0.284 1.00 91.00 189 ASP A C 1
ATOM 1482 O O . ASP A 1 189 ? -1.914 -7.027 -0.808 1.00 91.00 189 ASP A O 1
ATOM 1486 N N . GLN A 1 190 ? -1.763 -7.297 1.406 1.00 90.56 190 GLN A N 1
ATOM 1487 C CA . GLN A 1 190 ? -0.290 -7.377 1.412 1.00 90.56 190 GLN A CA 1
ATOM 1488 C C . GLN A 1 190 ? 0.251 -8.500 0.513 1.00 90.56 190 GLN A C 1
ATOM 1490 O O . GLN A 1 190 ? 1.268 -8.335 -0.169 1.00 90.56 190 GLN A O 1
ATOM 1495 N N . LYS A 1 191 ? -0.422 -9.657 0.492 1.00 94.69 191 LYS A N 1
ATOM 1496 C CA . LYS A 1 191 ? -0.062 -10.771 -0.392 1.00 94.69 191 LYS A CA 1
ATOM 1497 C C . LYS A 1 191 ? -0.324 -10.428 -1.859 1.00 94.69 191 LYS A C 1
ATOM 1499 O O . LYS A 1 191 ? 0.490 -10.788 -2.712 1.00 94.69 191 LYS A O 1
ATOM 1504 N N . SER A 1 192 ? -1.433 -9.752 -2.152 1.00 95.19 192 SER A N 1
ATOM 1505 C CA . SER A 1 192 ? -1.765 -9.280 -3.498 1.00 95.19 192 SER A CA 1
ATOM 1506 C C . SER A 1 192 ? -0.716 -8.289 -3.998 1.00 95.19 192 SER A C 1
ATOM 1508 O O . SER A 1 192 ? -0.130 -8.514 -5.056 1.00 95.19 192 SER A O 1
ATOM 1510 N N . ASP A 1 193 ? -0.381 -7.277 -3.198 1.00 91.75 193 ASP A N 1
ATOM 1511 C CA . ASP A 1 193 ? 0.645 -6.283 -3.527 1.00 91.75 193 ASP A CA 1
ATOM 1512 C C . ASP A 1 193 ? 2.002 -6.944 -3.777 1.00 91.75 193 ASP A C 1
ATOM 1514 O O . ASP A 1 193 ? 2.643 -6.709 -4.803 1.00 91.75 193 ASP A O 1
ATOM 1518 N N . GLY A 1 194 ? 2.419 -7.848 -2.884 1.00 94.81 194 GLY A N 1
ATOM 1519 C CA . GLY A 1 194 ? 3.643 -8.623 -3.070 1.00 94.81 194 GLY A CA 1
ATOM 1520 C C . GLY A 1 194 ? 3.633 -9.443 -4.366 1.00 94.81 194 GLY A C 1
ATOM 1521 O O . GLY A 1 194 ? 4.635 -9.474 -5.080 1.00 94.81 194 GLY A O 1
ATOM 1522 N N . THR A 1 195 ? 2.492 -10.039 -4.721 1.00 96.81 195 THR A N 1
ATOM 1523 C CA . THR A 1 195 ? 2.320 -10.787 -5.978 1.00 96.81 195 THR A CA 1
ATOM 1524 C C . THR A 1 195 ? 2.446 -9.872 -7.198 1.00 96.81 195 THR A C 1
ATOM 1526 O O . THR A 1 195 ? 3.109 -10.240 -8.169 1.00 96.81 195 THR A O 1
ATOM 1529 N N . VAL A 1 196 ? 1.881 -8.662 -7.148 1.00 96.62 196 VAL A N 1
ATOM 1530 C CA . VAL A 1 196 ? 2.022 -7.663 -8.221 1.00 96.62 196 VAL A CA 1
ATOM 1531 C C . VAL A 1 196 ? 3.493 -7.288 -8.420 1.00 96.62 196 VAL A C 1
ATOM 1533 O O . VAL A 1 196 ? 3.976 -7.330 -9.553 1.00 96.62 196 VAL A O 1
ATOM 1536 N N . PHE A 1 197 ? 4.240 -7.013 -7.345 1.00 96.44 197 PHE A N 1
ATOM 1537 C CA . PHE A 1 197 ? 5.681 -6.729 -7.437 1.00 96.44 197 PHE A CA 1
ATOM 1538 C C . PHE A 1 197 ? 6.482 -7.895 -8.028 1.00 96.44 197 PHE A C 1
ATOM 1540 O O . PHE A 1 197 ? 7.380 -7.667 -8.840 1.00 96.44 197 PHE A O 1
ATOM 1547 N N . MET A 1 198 ? 6.138 -9.138 -7.676 1.00 97.81 198 MET A N 1
ATOM 1548 C CA . MET A 1 198 ? 6.761 -10.325 -8.271 1.00 97.81 198 MET A CA 1
ATOM 1549 C C . MET A 1 198 ? 6.500 -10.408 -9.779 1.00 97.81 198 MET A C 1
ATOM 1551 O O . MET A 1 198 ? 7.438 -10.631 -10.541 1.00 97.81 198 MET A O 1
ATOM 1555 N N . ILE A 1 199 ? 5.256 -10.202 -10.225 1.00 97.62 199 ILE A N 1
ATOM 1556 C CA . ILE A 1 199 ? 4.897 -10.261 -11.651 1.00 97.62 199 ILE A CA 1
ATOM 1557 C C . ILE A 1 199 ? 5.629 -9.167 -12.433 1.00 97.62 199 ILE A C 1
ATOM 1559 O O . ILE A 1 199 ? 6.276 -9.461 -13.438 1.00 97.62 199 ILE A O 1
ATOM 1563 N N . VAL A 1 200 ? 5.578 -7.920 -11.957 1.00 97.50 200 VAL A N 1
ATOM 1564 C CA . VAL A 1 200 ? 6.261 -6.794 -12.612 1.00 97.50 200 VAL A CA 1
ATOM 1565 C C . VAL A 1 200 ? 7.771 -7.035 -12.653 1.00 97.50 200 VAL A C 1
ATOM 1567 O O . VAL A 1 200 ? 8.383 -6.897 -13.711 1.00 97.5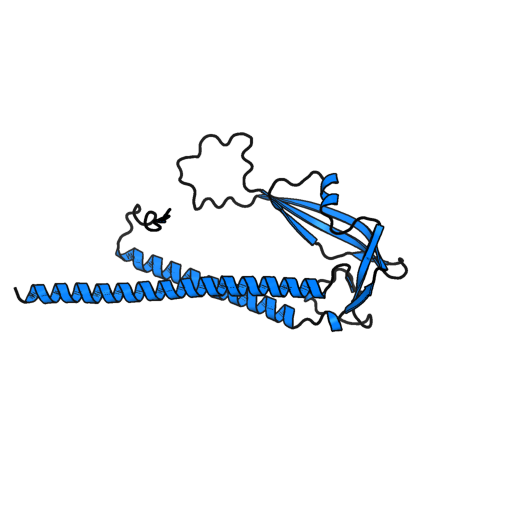0 200 VAL A O 1
ATOM 1570 N N . GLY A 1 201 ? 8.374 -7.473 -11.544 1.00 97.75 201 GLY A N 1
ATOM 1571 C CA . GLY A 1 201 ? 9.799 -7.799 -11.490 1.00 97.75 201 GLY A CA 1
ATOM 1572 C C . GLY A 1 201 ? 10.202 -8.900 -12.476 1.00 97.75 201 GLY A C 1
ATOM 1573 O O . GLY A 1 201 ? 11.194 -8.754 -13.191 1.00 97.75 201 GLY A O 1
ATOM 1574 N N . ALA A 1 202 ? 9.401 -9.963 -12.586 1.00 98.25 202 ALA A N 1
ATOM 1575 C CA . ALA A 1 202 ? 9.640 -11.052 -13.532 1.00 98.25 202 ALA A CA 1
ATOM 1576 C C . ALA A 1 202 ? 9.569 -10.585 -14.997 1.00 98.25 202 ALA A C 1
ATOM 1578 O O . ALA A 1 202 ? 10.410 -10.982 -15.805 1.00 98.25 202 ALA A O 1
ATOM 1579 N N . VAL A 1 203 ? 8.616 -9.708 -15.336 1.00 98.12 203 VAL A N 1
ATOM 1580 C CA . VAL A 1 203 ? 8.504 -9.121 -16.683 1.00 98.12 203 VAL A CA 1
ATOM 1581 C C . VAL A 1 203 ? 9.733 -8.273 -17.014 1.00 98.12 203 VAL A C 1
ATOM 1583 O O . VAL A 1 203 ? 10.327 -8.455 -18.075 1.00 98.12 203 VAL A O 1
ATOM 1586 N N . PHE A 1 204 ? 10.164 -7.394 -16.104 1.00 97.50 204 PHE A N 1
ATOM 1587 C CA . PHE A 1 204 ? 11.361 -6.566 -16.302 1.00 97.50 204 PHE A CA 1
ATOM 1588 C C . PHE A 1 204 ? 12.623 -7.413 -16.482 1.00 97.50 204 PHE A C 1
ATOM 1590 O O . PHE A 1 204 ? 13.429 -7.146 -17.375 1.00 97.50 204 PHE A O 1
ATOM 1597 N N . PHE A 1 205 ? 12.763 -8.472 -15.683 1.00 97.88 205 PHE A N 1
ATOM 1598 C CA . PHE A 1 205 ? 13.875 -9.405 -15.807 1.00 97.88 205 PHE A CA 1
ATOM 1599 C C . PHE A 1 205 ? 13.868 -10.135 -17.158 1.00 97.88 205 PHE A C 1
ATOM 1601 O O . PHE A 1 205 ? 14.903 -10.200 -17.821 1.00 97.88 205 PHE A O 1
ATOM 1608 N N . ALA A 1 206 ? 12.709 -10.633 -17.600 1.00 97.81 206 ALA A N 1
ATOM 1609 C CA . ALA A 1 206 ? 12.571 -11.318 -18.884 1.00 97.81 206 ALA A CA 1
ATOM 1610 C C . ALA A 1 206 ? 12.895 -10.397 -20.070 1.00 97.81 206 ALA A C 1
ATOM 1612 O O . ALA A 1 206 ? 13.611 -10.810 -20.982 1.00 97.81 206 ALA A O 1
ATOM 1613 N N . VAL A 1 207 ? 12.426 -9.145 -20.037 1.00 96.12 207 VAL A N 1
ATOM 1614 C CA . VAL A 1 207 ? 12.750 -8.134 -21.056 1.00 96.12 207 VAL A CA 1
ATOM 1615 C C . VAL A 1 207 ? 14.248 -7.829 -21.060 1.00 96.12 207 VAL A C 1
ATOM 1617 O O . VAL A 1 207 ? 14.865 -7.855 -22.123 1.00 96.12 207 VAL A O 1
ATOM 1620 N N . GLY A 1 208 ? 14.859 -7.607 -19.891 1.00 95.75 208 GLY A N 1
ATOM 1621 C CA . GLY A 1 208 ? 16.303 -7.377 -19.784 1.00 95.75 208 GLY A CA 1
ATOM 1622 C C . GLY A 1 208 ? 17.123 -8.543 -20.348 1.00 95.75 208 GLY A C 1
ATOM 1623 O O . GLY A 1 208 ? 18.044 -8.336 -21.138 1.00 95.75 208 GLY A O 1
ATOM 1624 N N . LEU A 1 209 ? 16.745 -9.780 -20.016 1.00 96.62 209 LEU A N 1
ATOM 1625 C CA . LEU A 1 209 ? 17.420 -10.979 -20.513 1.00 96.62 209 LEU A CA 1
ATOM 1626 C C . LEU A 1 209 ? 17.249 -11.157 -22.028 1.00 96.62 209 LEU A C 1
ATOM 1628 O O . LEU A 1 209 ? 18.223 -11.444 -22.724 1.00 96.62 209 LEU A O 1
ATOM 1632 N N . ALA A 1 210 ? 16.036 -10.963 -22.550 1.00 95.69 210 ALA A N 1
ATOM 1633 C CA . ALA A 1 210 ? 15.762 -11.055 -23.981 1.00 95.69 210 ALA A CA 1
ATOM 1634 C C . ALA A 1 210 ? 16.583 -10.027 -24.773 1.00 95.69 210 ALA A C 1
ATOM 1636 O O . ALA A 1 210 ? 17.204 -10.386 -25.772 1.00 95.69 210 ALA A O 1
ATOM 1637 N N . SER A 1 211 ? 16.665 -8.784 -24.292 1.00 92.75 211 SER A N 1
ATOM 1638 C CA . SER A 1 211 ? 17.484 -7.736 -24.910 1.00 92.75 211 SER A CA 1
ATOM 1639 C C . SER A 1 211 ? 18.972 -8.102 -24.936 1.00 92.75 211 SER A C 1
ATOM 1641 O O . SER A 1 211 ? 19.607 -7.978 -25.983 1.00 92.75 211 SER A O 1
ATOM 1643 N N . LEU A 1 212 ? 19.523 -8.637 -23.836 1.00 92.50 212 LEU A N 1
ATOM 1644 C CA . LEU A 1 212 ? 20.918 -9.106 -23.796 1.00 92.50 212 LEU A CA 1
ATOM 1645 C C . LEU A 1 212 ? 21.186 -10.223 -24.815 1.00 92.50 212 LEU A C 1
ATOM 1647 O O . LEU A 1 212 ? 22.229 -10.228 -25.474 1.00 92.50 212 LEU A O 1
ATOM 1651 N N . LEU A 1 213 ? 20.249 -11.164 -24.960 1.00 93.81 213 LEU A N 1
ATOM 1652 C CA . LEU A 1 213 ? 20.364 -12.243 -25.940 1.00 93.81 213 LEU A CA 1
ATOM 1653 C C . LEU A 1 213 ? 20.291 -11.700 -27.369 1.00 93.81 213 LEU A C 1
ATOM 1655 O O . LEU A 1 213 ? 21.147 -12.044 -28.181 1.00 93.81 213 LEU A O 1
ATOM 1659 N N . CYS A 1 214 ? 19.333 -10.822 -27.670 1.00 92.25 214 CYS A N 1
ATOM 1660 C CA . CYS A 1 214 ? 19.180 -10.216 -28.994 1.00 92.25 214 CYS A CA 1
ATOM 1661 C C . CYS A 1 214 ? 20.441 -9.461 -29.437 1.00 92.25 214 CYS A C 1
ATOM 1663 O O . CYS A 1 214 ? 20.912 -9.686 -30.551 1.00 92.25 214 CYS A O 1
ATOM 1665 N N . VAL A 1 215 ? 21.035 -8.639 -28.562 1.00 89.44 215 VAL A N 1
ATOM 1666 C CA . VAL A 1 215 ? 22.284 -7.912 -28.863 1.00 89.44 215 VAL A CA 1
ATOM 1667 C C . VAL A 1 215 ? 23.423 -8.887 -29.165 1.00 89.44 215 VAL A C 1
ATOM 1669 O O . VAL A 1 215 ? 24.168 -8.705 -30.130 1.00 89.44 215 VAL A O 1
ATOM 1672 N N . ARG A 1 216 ? 23.535 -9.969 -28.385 1.00 89.69 216 ARG A N 1
ATOM 1673 C CA . ARG A 1 216 ? 24.580 -10.981 -28.578 1.00 89.69 216 ARG A CA 1
ATOM 1674 C C . ARG A 1 216 ? 24.400 -11.761 -29.882 1.00 89.69 216 ARG A C 1
ATOM 1676 O O . ARG A 1 216 ? 25.378 -11.965 -30.599 1.00 89.69 216 ARG A O 1
ATOM 1683 N N . TYR A 1 217 ? 23.172 -12.170 -30.201 1.00 92.06 217 TYR A N 1
ATOM 1684 C CA . TYR A 1 217 ? 22.863 -12.866 -31.452 1.00 92.06 217 TYR A CA 1
ATOM 1685 C C . TYR A 1 217 ? 23.100 -11.972 -32.668 1.00 92.06 217 TYR A C 1
ATOM 1687 O O . TYR A 1 217 ? 23.712 -12.417 -33.638 1.00 92.06 217 TYR A O 1
ATOM 1695 N N . TRP A 1 218 ? 22.673 -10.709 -32.608 1.00 87.94 218 TRP A N 1
ATOM 1696 C CA . TRP A 1 218 ? 22.854 -9.769 -33.711 1.00 87.94 218 TRP A CA 1
ATOM 1697 C C . TRP A 1 218 ? 24.327 -9.435 -33.949 1.00 87.94 218 TRP A C 1
ATOM 1699 O O . TRP A 1 218 ? 24.794 -9.480 -35.086 1.00 87.94 218 TRP A O 1
ATOM 1709 N N . GLY A 1 219 ? 25.087 -9.175 -32.879 1.00 83.94 219 GLY A N 1
ATOM 1710 C CA . GLY A 1 219 ? 26.525 -8.924 -32.974 1.00 83.94 219 GLY A CA 1
ATOM 1711 C C . GLY A 1 219 ? 27.284 -10.106 -33.582 1.00 83.94 219 GLY A C 1
ATOM 1712 O O . GLY A 1 219 ? 28.140 -9.914 -34.444 1.00 83.94 219 GLY A O 1
ATOM 1713 N N . PHE A 1 220 ? 26.927 -11.333 -33.198 1.00 88.50 220 PHE A N 1
ATOM 1714 C CA . PHE A 1 220 ? 27.505 -12.541 -33.785 1.00 88.50 220 PHE A CA 1
ATOM 1715 C C . PHE A 1 220 ? 27.151 -12.693 -35.272 1.00 88.50 220 PHE A C 1
ATOM 1717 O O . PHE A 1 220 ? 28.030 -12.954 -36.092 1.00 88.50 220 PHE A O 1
ATOM 1724 N N . LEU A 1 221 ? 25.887 -12.468 -35.641 1.00 90.06 221 LEU A N 1
ATOM 1725 C CA . LEU A 1 221 ? 25.443 -12.535 -37.034 1.00 90.06 221 LEU A CA 1
ATOM 1726 C C . LEU A 1 221 ? 26.165 -11.495 -37.908 1.00 90.06 221 LEU A C 1
ATOM 1728 O O . LEU A 1 221 ? 26.612 -11.814 -39.008 1.00 90.06 221 LEU A O 1
ATOM 1732 N N . LEU A 1 222 ? 26.356 -10.276 -37.397 1.00 87.31 222 LEU A N 1
ATOM 1733 C CA . LEU A 1 222 ? 27.091 -9.220 -38.092 1.00 87.31 222 LEU A CA 1
ATOM 1734 C C . LEU A 1 222 ? 28.571 -9.588 -38.292 1.00 87.31 222 LEU A C 1
ATOM 1736 O O . LEU A 1 222 ? 29.122 -9.358 -39.370 1.00 87.31 222 LEU A O 1
ATOM 1740 N N . GLN A 1 223 ? 29.213 -10.199 -37.291 1.00 88.00 223 GLN A N 1
ATOM 1741 C CA . GLN A 1 223 ? 30.585 -10.704 -37.422 1.00 88.00 223 GLN A CA 1
ATOM 1742 C C . GLN A 1 223 ? 30.696 -11.808 -38.481 1.00 88.00 223 GLN A C 1
ATOM 1744 O O . GLN A 1 223 ? 31.647 -11.804 -39.261 1.00 88.00 223 GLN A O 1
ATOM 1749 N N . LEU A 1 224 ? 29.715 -12.713 -38.560 1.00 91.19 224 LEU A N 1
ATOM 1750 C CA . LEU A 1 224 ? 29.683 -13.748 -39.596 1.00 91.19 224 LEU A CA 1
ATOM 1751 C C . LEU A 1 224 ? 29.527 -13.155 -41.002 1.00 91.19 224 LEU A C 1
ATOM 1753 O O . LEU A 1 224 ? 30.291 -13.509 -41.898 1.00 91.19 224 LEU A O 1
ATOM 1757 N N . VAL A 1 225 ? 28.590 -12.222 -41.195 1.00 90.75 225 VAL A N 1
ATOM 1758 C CA . VAL A 1 225 ? 28.343 -11.589 -42.504 1.00 90.75 225 VAL A CA 1
ATOM 1759 C C . VAL A 1 225 ? 29.545 -10.755 -42.954 1.00 90.75 225 VAL A C 1
ATOM 1761 O O . VAL A 1 225 ? 29.995 -10.873 -44.092 1.00 90.75 225 VAL A O 1
ATOM 1764 N N . THR A 1 226 ? 30.111 -9.939 -42.063 1.00 87.38 226 THR A N 1
ATOM 1765 C CA . THR A 1 226 ? 31.292 -9.118 -42.385 1.00 87.38 226 THR A CA 1
ATOM 1766 C C . THR A 1 226 ? 32.546 -9.961 -42.617 1.00 87.38 226 THR A C 1
ATOM 1768 O O . THR A 1 226 ? 33.360 -9.618 -43.478 1.00 87.38 226 THR A O 1
ATOM 1771 N N . GLY A 1 227 ? 32.693 -11.079 -41.900 1.00 89.12 227 GLY A N 1
ATOM 1772 C CA . GLY A 1 227 ? 33.732 -12.073 -42.155 1.00 89.12 227 GLY A CA 1
ATOM 1773 C C . GLY A 1 227 ? 33.609 -12.686 -43.549 1.00 89.12 227 GLY A C 1
ATOM 1774 O O . GLY A 1 227 ? 34.597 -12.708 -44.280 1.00 89.12 227 GLY A O 1
ATOM 1775 N N . TRP A 1 228 ? 32.396 -13.093 -43.936 1.00 90.06 228 TRP A N 1
ATOM 1776 C CA . TRP A 1 228 ? 32.107 -13.689 -45.243 1.00 90.06 228 TRP A CA 1
ATOM 1777 C C . TRP A 1 228 ? 32.382 -12.724 -46.411 1.00 90.06 228 TRP A C 1
ATOM 1779 O O . TRP A 1 228 ? 33.052 -13.091 -47.373 1.00 90.06 228 TRP A O 1
ATOM 1789 N N . ILE A 1 229 ? 31.979 -11.452 -46.285 1.00 88.75 229 ILE A N 1
ATOM 1790 C CA . ILE A 1 229 ? 32.263 -10.411 -47.296 1.00 88.75 229 ILE A CA 1
ATOM 1791 C C . ILE A 1 229 ? 33.775 -10.166 -47.448 1.00 88.75 229 ILE A C 1
ATOM 1793 O O . ILE A 1 229 ? 34.262 -9.885 -48.542 1.00 88.75 229 ILE A O 1
ATOM 1797 N N . ARG A 1 230 ? 34.546 -10.249 -46.354 1.00 88.38 230 ARG A N 1
ATOM 1798 C CA . ARG A 1 230 ? 36.001 -10.034 -46.401 1.00 88.38 230 ARG A CA 1
ATOM 1799 C C . ARG A 1 230 ? 36.739 -11.204 -47.054 1.00 88.38 230 ARG A C 1
ATOM 1801 O O . ARG A 1 230 ? 37.774 -10.960 -47.670 1.00 88.38 230 ARG A O 1
ATOM 1808 N N . THR A 1 231 ? 36.255 -12.436 -46.896 1.00 87.62 231 THR A N 1
ATOM 1809 C CA . THR A 1 231 ? 36.848 -13.606 -47.561 1.00 87.62 231 THR A CA 1
ATOM 1810 C C . THR A 1 231 ? 36.634 -13.578 -49.070 1.00 87.62 231 THR A C 1
ATOM 1812 O O . THR A 1 231 ? 37.583 -13.851 -49.788 1.00 87.62 231 THR A O 1
ATOM 1815 N N . ASP A 1 232 ? 35.460 -13.145 -49.537 1.00 85.75 232 ASP A N 1
ATOM 1816 C CA . ASP A 1 232 ? 35.121 -13.089 -50.969 1.00 85.75 232 ASP A CA 1
ATOM 1817 C C . ASP A 1 232 ? 36.044 -12.133 -51.755 1.00 85.75 232 ASP A C 1
ATOM 1819 O O . ASP A 1 232 ? 36.548 -12.457 -52.820 1.00 85.75 232 ASP A O 1
ATOM 1823 N N . ARG A 1 233 ? 36.403 -10.980 -51.168 1.00 81.88 233 ARG A N 1
ATOM 1824 C CA . ARG A 1 233 ? 37.275 -9.978 -51.816 1.00 81.88 233 ARG A CA 1
ATOM 1825 C C . ARG A 1 233 ? 38.767 -10.363 -51.874 1.00 81.88 233 ARG A C 1
ATOM 1827 O O . ARG A 1 233 ? 39.584 -9.532 -52.256 1.00 81.88 233 ARG A O 1
ATOM 1834 N N . ARG A 1 234 ? 39.173 -11.540 -51.389 1.00 83.94 234 ARG A N 1
ATOM 1835 C CA . ARG A 1 234 ? 40.587 -11.965 -51.421 1.00 83.94 234 ARG A CA 1
ATOM 1836 C C . ARG A 1 234 ? 40.910 -12.847 -52.634 1.00 83.94 234 ARG A C 1
ATOM 1838 O O . ARG A 1 234 ? 42.091 -13.024 -52.919 1.00 83.94 234 ARG A O 1
ATOM 1845 N N . ASP A 1 235 ? 39.889 -13.341 -53.329 1.00 80.00 235 ASP A N 1
ATOM 1846 C CA . ASP A 1 235 ? 40.039 -14.257 -54.463 1.00 80.00 235 ASP A CA 1
ATOM 1847 C C . ASP A 1 235 ? 39.886 -13.566 -55.842 1.00 80.00 235 ASP A C 1
ATOM 1849 O O . ASP A 1 235 ? 40.063 -14.228 -56.864 1.00 80.00 235 ASP A O 1
ATOM 1853 N N . ASP A 1 236 ? 39.647 -12.245 -55.859 1.00 69.75 236 ASP A N 1
ATOM 1854 C CA . ASP A 1 236 ? 39.679 -11.346 -57.034 1.00 69.75 236 ASP A CA 1
ATOM 1855 C C . ASP A 1 236 ? 40.952 -10.475 -57.050 1.00 69.75 236 ASP A C 1
ATOM 1857 O O . ASP A 1 236 ? 41.540 -10.286 -58.143 1.00 69.75 236 ASP A O 1
#

Secondary structure (DSSP, 8-state):
------GGGGSSSS---HHHHHHHHHHHHHHHHHHHHHHHHHHHHHHHHHHT--HHHHEEEEEEEEEEEEEEEEEEEEEPPP-GGGS-TT--S---TT---SEEEEEEEEEEEE-TTS-SEEE---EEEEEESSPPPHHHHGGG-SS-TT-EEEEEEETTS-----GGG---SSSS-EESS-HHHHHHHHHHHHHHHHHHHHHHHHHHHHHHHHHHHHHHHHHHHHHHHHHHTT--